Protein AF-A0A3D4BFG1-F1 (afdb_monomer_lite)

Sequence (316 aa):
MSSFLPILYKVYDLVYDSVYGFDQNFYYIAKHLNISNQKIMSKPNYSIPKIYTGGIDISIWKQLSVDEQSKALKKEWYIYYSFRCPQSGLLKRVTPIKGYANSYKSMKERMQYLNTLRDSLELLLKNGANPFENNDFSYLDDYFNETTKPKTSNSEVKVADEVKPIEEKKKAVVDKQKIDSIKNSFENVLNIKKNQMNLTSYKNYKLRIMRFMNYLPDASLPIDSIVKKDVINFLNEILETTSPRSRNNYRTDLNSFFNELENNEYIENNFIAKINVLKSNPERNKTFSDKIQKEIYEYLGEEDKMLLLFIQFISY

Radius of gyration: 26.24 Å; chains: 1; bounding box: 81×53×67 Å

Foldseek 3Di:
DAPVPVVLVLLLVVLVVCVVVPDPVVCVCVVPLPPPPPDPDDDQQKDQKDKDQQPDDPVCLVVDDPVVNVNSLVGAIFIWMWGQDPVPRDTDIDDTHRDCLSVDRDPVSSCVSRVSSSVSVVVCSVSPDDRVDRDDPVVSVVVVVVVPDDPDDDDDDDDDDDDDDDDDDDDDDDDDDPQDFQVRLLVVLLVVVPVVDDPVVSVVLNVLSVVLCVQDPDRRHGNQPDDPVSLVVVLVVQCVVDHLVRSLVSLVSVQVSVVSCCVVPSYVDRPSVVPDRDDDDDDDDDDDDPVNVVVVLVVCVPVPVPVNVVCVVVVD

pLDDT: mean 76.16, std 22.59, range [24.27, 98.44]

Secondary structure (DSSP, 8-state):
--THHHHHHHHHHHHHHHTTSTTTHHHHHHHHS---S--S-S--SBPPPEEEETTS-GGGGGGS-HHHHHHHHHS-EEEE-EEE-TTT-SEEEPPPB-TTGGG--SHHHHHHHHHHHHHHHHHHHHTT--TTS----GGGHHHHHHTT-----------------------PPP------BHHHHHHHHHHHHHTTS-HHHHHHHHHHHHHHHHHSS-TTSBGGG--HHHHHHHHHHHHHHS-HHHHHHHHHHHHHHHHHHHHTTSSS--GGGGSPPPP-PPPPPPPPPHHHHHHHHHHHHHH-HHHHHHHHHH--

Structure (mmCIF, N/CA/C/O backbone):
data_AF-A0A3D4BFG1-F1
#
_entry.id   AF-A0A3D4BFG1-F1
#
loop_
_atom_site.group_PDB
_atom_site.id
_atom_site.type_symbol
_atom_site.label_atom_id
_atom_site.label_alt_id
_atom_site.label_comp_id
_atom_site.label_asym_id
_atom_site.label_entity_id
_atom_site.label_seq_id
_atom_site.pdbx_PDB_ins_code
_atom_site.Cartn_x
_atom_site.Cartn_y
_atom_site.Cartn_z
_atom_site.occupancy
_atom_site.B_iso_or_equiv
_atom_site.auth_seq_id
_atom_site.auth_comp_id
_atom_site.auth_asym_id
_atom_site.auth_atom_id
_atom_site.pdbx_PDB_model_num
ATOM 1 N N . MET A 1 1 ? 20.584 -8.200 32.740 1.00 34.91 1 MET A N 1
ATOM 2 C CA . MET A 1 1 ? 20.544 -7.517 31.427 1.00 34.91 1 MET A CA 1
ATOM 3 C C . MET A 1 1 ? 19.512 -8.243 30.587 1.00 34.91 1 MET A C 1
ATOM 5 O O . MET A 1 1 ? 19.565 -9.460 30.538 1.00 34.91 1 MET A O 1
ATOM 9 N N . SER A 1 2 ? 18.512 -7.523 30.079 1.00 45.00 2 SER A N 1
ATOM 10 C CA . SER A 1 2 ? 17.263 -8.094 29.559 1.00 45.00 2 SER A CA 1
ATOM 11 C C . SER A 1 2 ? 17.507 -9.103 28.425 1.00 45.00 2 SER A C 1
ATOM 13 O O . SER A 1 2 ? 18.083 -8.746 27.396 1.00 45.00 2 SER A O 1
ATOM 15 N N . SER A 1 3 ? 17.034 -10.342 28.606 1.00 50.47 3 SER A N 1
ATOM 16 C CA . SER A 1 3 ? 17.007 -11.435 27.611 1.00 50.47 3 SER A CA 1
ATOM 17 C C . SER A 1 3 ? 16.236 -11.087 26.331 1.00 50.47 3 SER A C 1
ATOM 19 O O . SER A 1 3 ? 16.259 -11.826 25.353 1.00 50.47 3 SER A O 1
ATOM 21 N N . PHE A 1 4 ? 15.579 -9.932 26.318 1.00 46.91 4 PHE A N 1
ATOM 22 C CA . PHE A 1 4 ? 14.737 -9.443 25.244 1.00 46.91 4 PHE A CA 1
ATOM 23 C C . PHE A 1 4 ? 15.510 -9.101 23.968 1.00 46.91 4 PHE A C 1
ATOM 25 O O . PHE A 1 4 ? 15.017 -9.333 22.870 1.00 46.91 4 PHE A O 1
ATOM 32 N N . LEU A 1 5 ? 16.726 -8.559 24.088 1.00 52.69 5 LEU A N 1
ATOM 33 C CA . LEU A 1 5 ? 17.470 -8.079 22.921 1.00 52.69 5 LEU A CA 1
ATOM 34 C C . LEU A 1 5 ? 17.998 -9.229 22.035 1.00 52.69 5 LEU A C 1
ATOM 36 O O . LEU A 1 5 ? 17.748 -9.181 20.833 1.00 52.69 5 LEU A O 1
ATOM 40 N N . PRO A 1 6 ? 18.636 -10.289 22.577 1.00 62.72 6 PRO A N 1
ATOM 41 C CA . PRO A 1 6 ? 19.014 -11.469 21.788 1.00 62.72 6 PRO A CA 1
ATOM 42 C C . PRO A 1 6 ? 17.830 -12.147 21.087 1.00 62.72 6 PRO A C 1
ATOM 44 O O . PRO A 1 6 ? 17.971 -12.670 19.987 1.00 62.72 6 PRO A O 1
ATOM 47 N N . ILE A 1 7 ? 16.648 -12.114 21.700 1.00 60.88 7 ILE A N 1
ATOM 48 C CA . ILE A 1 7 ? 15.464 -12.806 21.184 1.00 60.88 7 ILE A CA 1
ATOM 49 C C . ILE A 1 7 ? 14.730 -11.965 20.141 1.00 60.88 7 ILE A C 1
ATOM 51 O O . ILE A 1 7 ? 14.246 -12.487 19.141 1.00 60.88 7 ILE A O 1
ATOM 55 N N . LEU A 1 8 ? 14.745 -10.645 20.306 1.00 50.09 8 LEU A N 1
ATOM 56 C CA . LEU A 1 8 ? 14.337 -9.718 19.261 1.00 50.09 8 LEU A CA 1
ATOM 57 C C . LEU A 1 8 ? 15.182 -9.898 17.987 1.00 50.09 8 LEU A C 1
ATOM 59 O O . LEU A 1 8 ? 14.629 -9.829 16.894 1.00 50.09 8 LEU A O 1
ATOM 63 N N . TYR A 1 9 ? 16.486 -10.170 18.121 1.00 57.97 9 TYR A N 1
ATOM 64 C CA . TYR A 1 9 ? 17.345 -10.512 16.981 1.00 57.97 9 TYR A CA 1
ATOM 65 C C . TYR A 1 9 ? 16.987 -11.859 16.355 1.00 57.97 9 TYR A C 1
ATOM 67 O O . TYR A 1 9 ? 16.867 -11.937 15.140 1.00 57.97 9 TYR A O 1
ATOM 75 N N . LYS A 1 10 ? 16.698 -12.879 17.170 1.00 60.31 10 LYS A N 1
ATOM 76 C CA . LYS A 1 10 ? 16.181 -14.160 16.674 1.00 60.31 10 LYS A CA 1
ATOM 77 C C . LYS A 1 10 ? 14.901 -13.975 15.842 1.00 60.31 10 LYS A C 1
ATOM 79 O O . LYS A 1 10 ? 14.847 -14.415 14.703 1.00 60.31 10 LYS A O 1
ATOM 84 N N . VAL A 1 11 ? 13.882 -13.277 16.356 1.00 53.03 11 VAL A N 1
ATOM 85 C CA . VAL A 1 11 ? 12.638 -13.015 15.597 1.00 53.03 11 VAL A CA 1
ATOM 86 C C . VAL A 1 11 ? 12.902 -12.187 14.343 1.00 53.03 11 VAL A C 1
ATOM 88 O O . VAL A 1 11 ? 12.298 -12.452 13.306 1.00 53.03 11 VAL A O 1
ATOM 91 N N . TYR A 1 12 ? 13.806 -11.209 14.428 1.00 55.66 12 TYR A N 1
ATOM 92 C CA . TYR A 1 12 ? 14.251 -10.447 13.266 1.00 55.66 12 TYR A CA 1
ATOM 93 C C . TYR A 1 12 ? 14.793 -11.378 12.178 1.00 55.66 12 TYR A C 1
ATOM 95 O O . TYR A 1 12 ? 14.379 -11.215 11.036 1.00 55.66 12 TYR A O 1
ATOM 103 N N . ASP A 1 13 ? 15.621 -12.369 12.518 1.00 55.00 13 ASP A N 1
ATOM 104 C CA . ASP A 1 13 ? 16.156 -13.337 11.553 1.00 55.00 13 ASP A CA 1
ATOM 105 C C . ASP A 1 13 ? 15.032 -14.191 10.939 1.00 55.00 13 ASP A C 1
ATOM 107 O O . ASP A 1 13 ? 14.992 -14.357 9.725 1.00 55.00 13 ASP A O 1
ATOM 111 N N . LEU A 1 14 ? 14.028 -14.612 11.723 1.00 53.78 14 LEU A N 1
ATOM 112 C CA . LEU A 1 14 ? 12.872 -15.365 11.196 1.00 53.78 14 LEU A CA 1
ATOM 113 C C . LEU A 1 14 ? 12.043 -14.550 10.201 1.00 53.78 14 LEU A C 1
ATOM 115 O O . LEU A 1 14 ? 11.621 -15.047 9.154 1.00 53.78 14 LEU A O 1
ATOM 119 N N . VAL A 1 15 ? 11.795 -13.284 10.538 1.00 45.06 15 VAL A N 1
ATOM 120 C CA . VAL A 1 15 ? 11.060 -12.350 9.684 1.00 45.06 15 VAL A CA 1
ATOM 121 C C . VAL A 1 15 ? 11.896 -12.006 8.453 1.00 45.06 15 VAL A C 1
ATOM 123 O O . VAL A 1 15 ? 11.348 -11.986 7.354 1.00 45.06 15 VAL A O 1
ATOM 126 N N . TYR A 1 16 ? 13.201 -11.787 8.608 1.00 40.84 16 TYR A N 1
ATOM 127 C CA . TYR A 1 16 ? 14.136 -11.476 7.530 1.00 40.84 16 TYR A CA 1
ATOM 128 C C . TYR A 1 16 ? 14.275 -12.642 6.541 1.00 40.84 16 TYR A C 1
ATOM 130 O O . TYR A 1 16 ? 14.149 -12.424 5.335 1.00 40.84 16 TYR A O 1
ATOM 138 N N . ASP A 1 17 ? 14.399 -13.876 7.027 1.00 42.44 17 ASP A N 1
ATOM 139 C CA . ASP A 1 17 ? 14.455 -15.085 6.197 1.00 42.44 17 ASP A CA 1
ATOM 140 C C . ASP A 1 17 ? 13.107 -15.368 5.511 1.00 42.44 17 ASP A C 1
ATOM 142 O O . ASP A 1 17 ? 13.065 -15.795 4.354 1.00 42.44 17 ASP A O 1
ATOM 146 N N . SER A 1 18 ? 11.980 -15.020 6.147 1.00 43.56 18 SER A N 1
ATOM 147 C CA . SER A 1 18 ? 10.651 -15.106 5.518 1.00 43.56 18 SER A CA 1
ATOM 148 C C . SER A 1 18 ? 10.460 -14.140 4.337 1.00 43.56 18 SER A C 1
ATOM 150 O O . SER A 1 18 ? 9.617 -14.392 3.472 1.00 43.56 18 SER A O 1
ATOM 152 N N . VAL A 1 19 ? 11.266 -13.069 4.232 1.00 40.38 19 VAL A N 1
ATOM 153 C CA . VAL A 1 19 ? 11.266 -12.162 3.065 1.00 40.38 19 VAL A CA 1
ATOM 154 C C . VAL A 1 19 ? 11.742 -12.881 1.790 1.00 40.38 19 VAL A C 1
ATOM 156 O O . VAL A 1 19 ? 11.398 -12.429 0.696 1.00 40.38 19 VAL A O 1
ATOM 159 N N . TYR A 1 20 ? 12.429 -14.027 1.914 1.00 41.62 20 TYR A N 1
ATOM 160 C CA . TYR A 1 20 ? 12.957 -14.823 0.798 1.00 41.62 20 TYR A CA 1
ATOM 161 C C . TYR A 1 20 ? 12.259 -16.190 0.569 1.00 41.62 20 TYR A C 1
ATOM 163 O O . TYR A 1 20 ? 12.686 -16.932 -0.312 1.00 41.62 20 TYR A O 1
ATOM 171 N N . GLY A 1 21 ? 11.159 -16.527 1.268 1.00 40.34 21 GLY A N 1
ATOM 172 C CA . GLY A 1 21 ? 10.493 -17.847 1.148 1.00 40.34 21 GLY A CA 1
ATOM 173 C C . GLY A 1 21 ? 9.017 -17.888 1.585 1.00 40.34 21 GLY A C 1
ATOM 174 O O . GLY A 1 21 ? 8.639 -18.652 2.466 1.00 40.34 21 GLY A O 1
ATOM 175 N N . PHE A 1 22 ? 8.182 -17.035 0.987 1.00 39.31 22 PHE A N 1
ATOM 176 C CA . PHE A 1 22 ? 6.977 -16.463 1.612 1.00 39.31 22 PHE A CA 1
ATOM 177 C C . PHE A 1 22 ? 5.760 -17.388 1.866 1.00 39.31 22 PHE A C 1
ATOM 179 O O . PHE A 1 22 ? 4.924 -17.027 2.693 1.00 39.31 22 PHE A O 1
ATOM 186 N N . ASP A 1 23 ? 5.632 -18.569 1.248 1.00 36.53 23 ASP A N 1
ATOM 187 C CA . ASP A 1 23 ? 4.339 -19.288 1.280 1.00 36.53 23 ASP A CA 1
ATOM 188 C C . ASP A 1 23 ? 4.250 -20.466 2.270 1.00 36.53 23 ASP A C 1
ATOM 190 O O . ASP A 1 23 ? 3.154 -20.785 2.730 1.00 36.53 23 ASP A O 1
ATOM 194 N N . GLN A 1 24 ? 5.362 -21.087 2.684 1.00 38.72 24 GLN A N 1
ATOM 195 C CA . GLN A 1 24 ? 5.294 -22.241 3.603 1.00 38.72 24 GLN A CA 1
ATOM 196 C C . GLN A 1 24 ? 5.295 -21.853 5.092 1.00 38.72 24 GLN A C 1
ATOM 198 O O . GLN A 1 24 ? 4.684 -22.542 5.911 1.00 38.72 24 GLN A O 1
ATOM 203 N N . ASN A 1 25 ? 5.865 -20.699 5.448 1.00 41.94 25 ASN A N 1
ATOM 204 C CA . ASN A 1 25 ? 6.028 -20.310 6.854 1.00 41.94 25 ASN A CA 1
ATOM 205 C C . ASN A 1 25 ? 4.771 -19.671 7.471 1.00 41.94 25 ASN A C 1
ATOM 207 O O . ASN A 1 25 ? 4.574 -19.750 8.681 1.00 41.94 25 ASN A O 1
ATOM 211 N N . PHE A 1 26 ? 3.867 -19.093 6.671 1.00 39.31 26 PHE A N 1
ATOM 212 C CA . PHE A 1 26 ? 2.640 -18.471 7.194 1.00 39.31 26 PHE A CA 1
ATOM 213 C C . PHE A 1 26 ? 1.620 -19.497 7.709 1.00 39.31 26 PHE A C 1
ATOM 215 O O . PHE A 1 26 ? 0.960 -19.255 8.720 1.00 39.31 26 PHE A O 1
ATOM 222 N N . TYR A 1 27 ? 1.514 -20.653 7.045 1.00 39.50 27 TYR A N 1
ATOM 223 C CA . TYR A 1 27 ? 0.656 -21.751 7.497 1.00 39.50 27 TYR A CA 1
ATOM 224 C C . TYR A 1 27 ? 1.189 -22.374 8.796 1.00 39.50 27 TYR A C 1
ATOM 226 O O . TYR A 1 27 ? 0.407 -22.685 9.690 1.00 39.50 27 TYR A O 1
ATOM 234 N N . TYR A 1 28 ? 2.514 -22.471 8.939 1.00 42.84 28 TYR A N 1
ATOM 235 C CA . TYR A 1 28 ? 3.176 -22.943 10.158 1.00 42.84 28 TYR A CA 1
ATOM 236 C C . TYR A 1 28 ? 2.923 -22.008 11.354 1.00 42.84 28 TYR A C 1
ATOM 238 O O . TYR A 1 28 ? 2.451 -22.447 12.404 1.00 42.84 28 TYR A O 1
ATOM 246 N N . ILE A 1 29 ? 3.114 -20.698 11.153 1.00 42.69 29 ILE A N 1
ATOM 247 C CA . ILE A 1 29 ? 2.846 -19.652 12.153 1.00 42.69 29 ILE A CA 1
ATOM 248 C C . ILE A 1 29 ? 1.367 -19.665 12.577 1.00 42.69 29 ILE A C 1
ATOM 250 O O . ILE A 1 29 ? 1.059 -19.657 13.764 1.00 42.69 29 ILE A O 1
ATOM 254 N N . ALA A 1 30 ? 0.430 -19.742 11.631 1.00 42.38 30 ALA A N 1
ATOM 255 C CA . ALA A 1 30 ? -1.001 -19.743 11.945 1.00 42.38 30 ALA A CA 1
ATOM 256 C C . ALA A 1 30 ? -1.480 -21.028 12.650 1.00 42.38 30 ALA A C 1
ATOM 258 O O . ALA A 1 30 ? -2.387 -20.966 13.478 1.00 42.38 30 ALA A O 1
ATOM 259 N N . LYS A 1 31 ? -0.885 -22.185 12.332 1.00 42.12 31 LYS A N 1
ATOM 260 C CA . LYS A 1 31 ? -1.298 -23.495 12.860 1.00 42.12 31 LYS A CA 1
ATOM 261 C C . LYS A 1 31 ? -0.769 -23.777 14.270 1.00 42.12 31 LYS A C 1
ATOM 263 O O . LYS A 1 31 ? -1.436 -24.483 15.020 1.00 42.12 31 LYS A O 1
ATOM 268 N N . HIS A 1 32 ? 0.390 -23.226 14.635 1.00 46.75 32 HIS A N 1
ATOM 269 C CA . HIS A 1 32 ? 1.067 -23.542 15.901 1.00 46.75 32 HIS A CA 1
ATOM 270 C C . HIS A 1 32 ? 1.060 -22.409 16.939 1.00 46.75 32 HIS A C 1
ATOM 272 O O . HIS A 1 32 ? 1.318 -22.674 18.109 1.00 46.75 32 HIS A O 1
ATOM 278 N N . LEU A 1 33 ? 0.674 -21.177 16.576 1.00 47.97 33 LEU A N 1
ATOM 279 C CA . LEU A 1 33 ? 0.579 -20.052 17.524 1.00 47.97 33 LEU A CA 1
ATOM 280 C C . LEU A 1 33 ? -0.623 -20.094 18.477 1.00 47.97 33 LEU A C 1
ATOM 282 O O . LEU A 1 33 ? -0.814 -19.140 19.226 1.00 47.97 33 LEU A O 1
ATOM 286 N N . ASN A 1 34 ? -1.424 -21.166 18.444 1.00 41.59 34 ASN A N 1
ATOM 287 C CA . ASN A 1 34 ? -2.516 -21.456 19.376 1.00 41.59 34 ASN A CA 1
ATOM 288 C C . ASN A 1 34 ? -3.228 -20.181 19.861 1.00 41.59 34 ASN A C 1
ATOM 290 O O . ASN A 1 34 ? -3.264 -19.894 21.059 1.00 41.59 34 ASN A O 1
ATOM 294 N N . ILE A 1 35 ? -3.714 -19.376 18.901 1.00 41.69 35 ILE A N 1
ATOM 295 C CA . ILE A 1 35 ? -4.409 -18.113 19.162 1.00 41.69 35 ILE A CA 1
ATOM 296 C C . ILE A 1 35 ? -5.689 -18.482 19.903 1.00 41.69 35 ILE A C 1
ATOM 298 O O . ILE A 1 35 ? -6.740 -18.725 19.311 1.00 41.69 35 ILE A O 1
ATOM 302 N N . SER A 1 36 ? -5.580 -18.602 21.222 1.00 36.28 36 SER A N 1
ATOM 303 C CA . SER A 1 36 ? -6.732 -18.766 22.078 1.00 36.28 36 SER A CA 1
ATOM 304 C C . SER A 1 36 ? -7.567 -17.507 21.895 1.00 36.28 36 SER A C 1
ATOM 306 O O . SER A 1 36 ? -7.050 -16.389 21.935 1.00 36.28 36 SER A O 1
ATOM 308 N N . ASN A 1 37 ? -8.866 -17.688 21.684 1.00 35.31 37 ASN A N 1
ATOM 309 C CA . ASN A 1 37 ? -9.863 -16.624 21.577 1.00 35.31 37 ASN A CA 1
ATOM 310 C C . ASN A 1 37 ? -10.032 -15.817 22.887 1.00 35.31 37 ASN A C 1
ATOM 312 O O . ASN A 1 37 ? -11.116 -15.316 23.178 1.00 35.31 37 ASN A O 1
ATOM 316 N N . GLN A 1 38 ? -8.997 -15.691 23.719 1.00 35.44 38 GLN A N 1
ATOM 317 C CA . GLN A 1 38 ? -9.059 -14.979 24.982 1.00 35.44 38 GLN A CA 1
ATOM 318 C C . GLN A 1 38 ? -8.441 -13.584 24.862 1.00 35.44 38 GLN A C 1
ATOM 320 O O . GLN A 1 38 ? -7.237 -13.404 24.714 1.00 35.44 38 GLN A O 1
ATOM 325 N N . LYS A 1 39 ? -9.333 -12.599 25.051 1.00 35.62 39 LYS A N 1
ATOM 326 C CA . LYS A 1 39 ? -9.086 -11.182 25.373 1.00 35.62 39 LYS A CA 1
ATOM 327 C C . LYS A 1 39 ? -8.832 -10.224 24.197 1.00 35.62 39 LYS A C 1
ATOM 329 O O . LYS A 1 39 ? -7.848 -9.498 24.146 1.00 35.62 39 LYS A O 1
ATOM 334 N N . ILE A 1 40 ? -9.831 -10.109 23.320 1.00 33.38 40 ILE A N 1
ATOM 335 C CA . ILE A 1 40 ? -9.896 -9.077 22.264 1.00 33.38 40 ILE A CA 1
ATOM 336 C C . ILE A 1 40 ? -10.306 -7.680 22.808 1.00 33.38 40 ILE A C 1
ATOM 338 O O . ILE A 1 40 ? -10.148 -6.682 22.114 1.00 33.38 40 ILE A O 1
ATOM 342 N N . MET A 1 41 ? -10.749 -7.541 24.070 1.00 34.69 41 MET A N 1
ATOM 343 C CA . MET A 1 41 ? -11.232 -6.256 24.620 1.00 34.69 41 MET A CA 1
ATOM 344 C C . MET A 1 41 ? -10.444 -5.725 25.827 1.00 34.69 41 MET A C 1
ATOM 346 O O . MET A 1 41 ? -10.983 -5.532 26.916 1.00 34.69 41 MET A O 1
ATOM 350 N N . SER A 1 42 ? -9.165 -5.417 25.645 1.00 48.47 42 SER A N 1
ATOM 351 C CA . SER A 1 42 ? -8.456 -4.530 26.575 1.00 48.47 42 SER A CA 1
ATOM 352 C C . SER A 1 42 ? -7.513 -3.615 25.810 1.00 48.47 42 SER A C 1
ATOM 354 O O . SER A 1 42 ? -6.839 -4.074 24.889 1.00 48.47 42 SER A O 1
ATOM 356 N N . LYS A 1 43 ? -7.457 -2.324 26.184 1.00 56.22 43 LYS A N 1
ATOM 357 C CA . LYS A 1 43 ? -6.472 -1.379 25.631 1.00 56.22 43 LYS A CA 1
ATOM 358 C C . LYS A 1 43 ? -5.087 -2.037 25.708 1.00 56.22 43 LYS A C 1
ATOM 360 O O . LYS A 1 43 ? -4.732 -2.485 26.801 1.00 56.22 43 LYS A O 1
ATOM 365 N N . PRO A 1 44 ? -4.319 -2.100 24.604 1.00 68.12 44 PRO A N 1
ATOM 366 C CA . PRO A 1 44 ? -3.034 -2.781 24.603 1.00 68.12 44 PRO A CA 1
ATOM 367 C C . PRO A 1 44 ? -2.138 -2.209 25.701 1.00 68.12 44 PRO A C 1
ATOM 369 O O . PRO A 1 44 ? -2.148 -1.006 25.987 1.00 68.12 44 PRO A O 1
ATOM 372 N N . ASN A 1 45 ? -1.346 -3.079 26.323 1.00 83.50 45 ASN A N 1
ATOM 373 C CA . ASN A 1 45 ? -0.404 -2.684 27.369 1.00 83.50 45 ASN A CA 1
ATOM 374 C C . ASN A 1 45 ? 0.783 -1.891 26.822 1.00 83.50 45 ASN A C 1
ATOM 376 O O . ASN A 1 45 ? 1.679 -1.545 27.575 1.00 83.50 45 ASN A O 1
ATOM 380 N N . TYR A 1 46 ? 0.803 -1.568 25.533 1.00 86.94 46 TYR A N 1
ATOM 381 C CA . TYR A 1 46 ? 1.886 -0.844 24.901 1.00 86.94 46 TYR A CA 1
ATOM 382 C C . TYR A 1 46 ? 1.368 0.134 23.849 1.00 86.94 46 TYR A C 1
ATOM 384 O O . TYR A 1 46 ? 0.300 -0.043 23.264 1.00 86.94 46 TYR A O 1
ATOM 392 N N . SER A 1 47 ? 2.145 1.183 23.593 1.00 89.44 47 SER A N 1
ATOM 393 C CA . SER A 1 47 ? 1.966 2.019 22.408 1.00 89.44 47 SER A CA 1
ATOM 394 C C . SER A 1 47 ? 2.606 1.341 21.203 1.00 89.44 47 SER A C 1
ATOM 396 O O . SER A 1 47 ? 3.708 0.811 21.341 1.00 89.44 47 SER A O 1
ATOM 398 N N . ILE A 1 48 ? 2.006 1.465 20.020 1.00 86.50 48 ILE A N 1
ATOM 399 C CA . ILE A 1 48 ? 2.605 0.992 18.763 1.00 86.50 48 ILE A CA 1
ATOM 400 C C . ILE A 1 48 ? 4.052 1.514 18.650 1.00 86.50 48 ILE A C 1
ATOM 402 O O . ILE A 1 48 ? 4.248 2.731 18.774 1.00 86.50 48 ILE A O 1
ATOM 406 N N . PRO A 1 49 ? 5.057 0.636 18.459 1.00 90.25 49 PRO A N 1
ATOM 407 C CA . PRO A 1 49 ? 6.440 1.061 18.321 1.00 90.25 49 PRO A CA 1
ATOM 408 C C . PRO A 1 49 ? 6.649 2.004 17.138 1.00 90.25 49 PRO A C 1
ATOM 410 O O . PRO A 1 49 ? 6.130 1.794 16.045 1.00 90.25 49 PRO A O 1
ATOM 413 N N . LYS A 1 50 ? 7.426 3.064 17.357 1.00 93.81 50 LYS A N 1
ATOM 414 C CA . LYS A 1 50 ? 7.723 4.097 16.356 1.00 93.81 50 LYS A CA 1
ATOM 415 C C . LYS A 1 50 ? 9.224 4.254 16.193 1.00 93.81 50 LYS A C 1
ATOM 417 O O . LYS A 1 50 ? 9.987 3.949 17.105 1.00 93.81 50 LYS A O 1
ATOM 422 N N . ILE A 1 51 ? 9.639 4.751 15.036 1.00 93.75 51 ILE A N 1
ATOM 423 C CA . ILE A 1 51 ? 11.046 4.972 14.711 1.00 93.75 51 ILE A CA 1
ATOM 424 C C . ILE A 1 51 ? 11.355 6.457 14.881 1.00 93.75 51 ILE A C 1
ATOM 426 O O . ILE A 1 51 ? 10.640 7.309 14.359 1.00 93.75 51 ILE A O 1
ATOM 430 N N . TYR A 1 52 ? 12.420 6.762 15.615 1.00 95.75 52 TYR A N 1
ATOM 431 C CA . TYR A 1 52 ? 13.016 8.089 15.673 1.00 95.75 52 TYR A CA 1
ATOM 4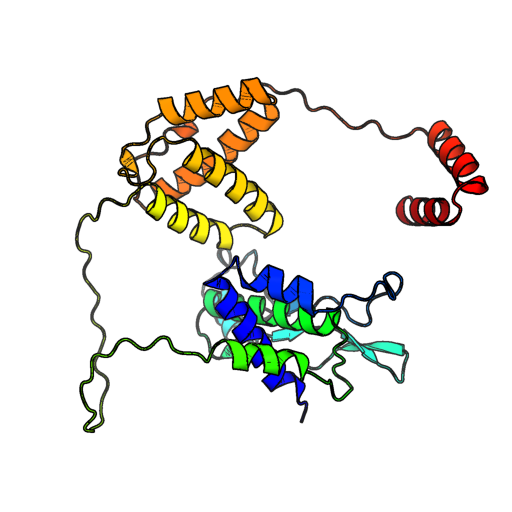32 C C . TYR A 1 52 ? 14.167 8.177 14.670 1.00 95.75 52 TYR A C 1
ATOM 434 O O . TYR A 1 52 ? 15.092 7.365 14.704 1.00 95.75 52 TYR A O 1
ATOM 442 N N . THR A 1 53 ? 14.113 9.183 13.802 1.00 94.38 53 THR A N 1
ATOM 443 C CA . THR A 1 53 ? 14.992 9.365 12.637 1.00 94.38 53 THR A CA 1
ATOM 444 C C . THR A 1 53 ? 15.899 10.585 12.798 1.00 94.38 53 THR A C 1
ATOM 446 O O . THR A 1 53 ? 16.008 11.418 11.907 1.00 94.38 53 THR A O 1
ATOM 449 N N . GLY A 1 54 ? 16.515 10.771 13.970 1.00 89.81 54 GLY A N 1
ATOM 450 C CA . GLY A 1 54 ? 17.408 11.916 14.198 1.00 89.81 54 GLY A CA 1
ATOM 451 C C . GLY A 1 54 ? 16.697 13.282 14.238 1.00 89.81 54 GLY A C 1
ATOM 452 O O . GLY A 1 54 ? 17.331 14.321 14.050 1.00 89.81 54 GLY A O 1
ATOM 453 N N . GLY A 1 55 ? 15.391 13.308 14.509 1.00 89.19 55 GLY A N 1
ATOM 454 C CA . GLY A 1 55 ? 14.619 14.546 14.681 1.00 89.19 55 GLY A CA 1
ATOM 455 C C . GLY A 1 55 ? 14.168 15.207 13.379 1.00 89.19 55 GLY A C 1
ATOM 456 O O . GLY A 1 55 ? 13.833 16.386 13.392 1.00 89.19 55 GLY A O 1
ATOM 457 N N . ILE A 1 56 ? 14.163 14.462 12.276 1.00 88.88 56 ILE A N 1
ATOM 458 C CA . ILE A 1 56 ? 13.570 14.878 11.002 1.00 88.88 56 ILE A CA 1
ATOM 459 C C . ILE A 1 56 ? 12.386 13.973 10.654 1.00 88.88 56 ILE A C 1
ATOM 461 O O . ILE A 1 56 ? 12.366 12.804 11.044 1.00 88.88 56 ILE A O 1
ATOM 465 N N . ASP A 1 57 ? 11.429 14.480 9.883 1.00 87.38 57 ASP A N 1
ATOM 466 C CA . ASP A 1 57 ? 10.448 13.616 9.230 1.00 87.38 57 ASP A CA 1
ATOM 467 C C . ASP A 1 57 ? 11.103 12.929 8.021 1.00 87.38 57 ASP A C 1
ATOM 469 O O . ASP A 1 57 ? 11.678 13.570 7.142 1.00 87.38 57 ASP A O 1
ATOM 473 N N . ILE A 1 58 ? 11.035 11.600 7.987 1.00 87.12 58 ILE A N 1
ATOM 474 C CA . ILE A 1 58 ? 11.622 10.795 6.917 1.00 87.12 58 ILE A CA 1
ATOM 475 C C . ILE A 1 58 ? 10.917 11.014 5.571 1.00 87.12 58 ILE A C 1
ATOM 477 O O . ILE A 1 58 ? 11.533 10.812 4.523 1.00 87.12 58 ILE A O 1
ATOM 481 N N . SER A 1 59 ? 9.651 11.452 5.581 1.00 82.75 59 SER A N 1
ATOM 482 C CA . SER A 1 59 ? 8.856 11.682 4.368 1.00 82.75 59 SER A CA 1
ATOM 483 C C . SER A 1 59 ? 9.434 12.799 3.487 1.00 82.75 59 SER A C 1
ATOM 485 O O . SER A 1 59 ? 9.385 12.714 2.259 1.00 82.75 59 SER A O 1
ATOM 487 N N . ILE A 1 60 ? 10.069 13.796 4.112 1.00 88.81 60 ILE A N 1
ATOM 488 C CA . ILE A 1 60 ? 10.680 14.950 3.444 1.00 88.81 60 ILE A CA 1
ATOM 489 C C . ILE A 1 60 ? 12.177 14.763 3.174 1.00 88.81 60 ILE A C 1
ATOM 491 O O . ILE A 1 60 ? 12.823 15.696 2.714 1.00 88.81 60 ILE A O 1
ATOM 495 N N . TRP A 1 61 ? 12.754 13.574 3.407 1.00 86.69 61 TRP A N 1
ATOM 496 C CA . TRP A 1 61 ? 14.206 13.340 3.297 1.00 86.69 61 TRP A CA 1
ATOM 497 C C . TRP A 1 61 ? 14.816 13.855 1.985 1.00 86.69 61 TRP A C 1
ATOM 499 O O . TRP A 1 61 ? 15.881 14.461 1.992 1.00 86.69 61 TRP A O 1
ATOM 509 N N . LYS A 1 62 ? 14.126 13.643 0.854 1.00 88.00 62 LYS A N 1
ATOM 510 C CA . LYS A 1 62 ? 14.584 14.077 -0.480 1.00 88.00 62 LYS A CA 1
ATOM 511 C C . LYS A 1 62 ? 14.544 15.597 -0.689 1.00 88.00 62 LYS A C 1
ATOM 513 O O . LYS A 1 62 ? 15.164 16.080 -1.626 1.00 88.00 62 LYS A O 1
ATOM 518 N N . GLN A 1 63 ? 13.795 16.318 0.141 1.00 90.88 63 GLN A N 1
ATOM 519 C CA . GLN A 1 63 ? 13.663 17.777 0.108 1.00 90.88 63 GLN A CA 1
ATOM 520 C C . GLN A 1 63 ? 14.692 18.462 1.023 1.00 90.88 63 GLN A C 1
ATOM 522 O O . GLN A 1 63 ? 14.906 19.663 0.897 1.00 90.88 63 GLN A O 1
ATOM 527 N N . LEU A 1 64 ? 15.331 17.710 1.929 1.00 89.00 64 LEU A N 1
ATOM 528 C CA . LEU A 1 64 ? 16.364 18.216 2.830 1.00 89.00 64 LEU A CA 1
ATOM 529 C C . LEU A 1 64 ? 17.682 18.447 2.092 1.00 89.00 64 LEU A C 1
ATOM 531 O O . LEU A 1 64 ? 18.087 17.643 1.244 1.00 89.00 64 LEU A O 1
ATOM 535 N N . SER A 1 65 ? 18.404 19.486 2.501 1.00 94.38 65 SER A N 1
ATOM 536 C CA . SER A 1 65 ? 19.782 19.715 2.067 1.00 94.38 65 SER A CA 1
ATOM 537 C C . SER A 1 65 ? 20.714 18.576 2.509 1.00 94.38 65 SER A C 1
ATOM 539 O O . SER A 1 65 ? 20.456 17.861 3.483 1.00 94.38 65 SER A O 1
ATOM 541 N N . VAL A 1 66 ? 21.845 18.419 1.816 1.00 93.06 66 VAL A N 1
ATOM 542 C CA . VAL A 1 66 ? 22.869 17.412 2.158 1.00 93.06 66 VAL A CA 1
ATOM 543 C C . VAL A 1 66 ? 23.372 17.594 3.597 1.00 93.06 66 VAL A C 1
ATOM 545 O O . VAL A 1 66 ? 23.583 16.613 4.315 1.00 93.06 66 VAL A O 1
ATOM 548 N N . ASP A 1 67 ? 23.485 18.840 4.056 1.00 94.25 67 ASP A N 1
ATOM 549 C CA . ASP A 1 67 ? 23.901 19.165 5.420 1.00 94.25 67 ASP A CA 1
ATOM 550 C C . ASP A 1 67 ? 22.868 18.736 6.465 1.00 94.25 67 ASP A C 1
ATOM 552 O O . ASP A 1 67 ? 23.235 18.196 7.512 1.00 94.25 67 ASP A O 1
ATOM 556 N N . GLU A 1 68 ? 21.576 18.934 6.199 1.00 92.94 68 GLU A N 1
ATOM 557 C CA . GLU A 1 68 ? 20.494 18.476 7.078 1.00 92.94 68 GLU A CA 1
ATOM 558 C C . GLU A 1 68 ? 20.424 16.950 7.142 1.00 92.94 68 GLU A C 1
ATOM 560 O O . GLU A 1 68 ? 20.325 16.385 8.236 1.00 92.94 68 GLU A O 1
ATOM 565 N N . GLN A 1 69 ? 20.566 16.275 5.998 1.00 92.12 69 GLN A N 1
ATOM 566 C CA . GLN A 1 69 ? 20.648 14.814 5.932 1.00 92.12 69 GLN A CA 1
ATOM 567 C C . GLN A 1 69 ? 21.847 14.291 6.740 1.00 92.12 69 GLN A C 1
ATOM 569 O O . GLN A 1 69 ? 21.708 13.376 7.555 1.00 92.12 69 GLN A O 1
ATOM 574 N N . SER A 1 70 ? 23.019 14.913 6.586 1.00 93.00 70 SER A N 1
ATOM 575 C CA . SER A 1 70 ? 24.233 14.566 7.336 1.00 93.00 70 SER A CA 1
ATOM 576 C C . SER A 1 70 ? 24.067 14.798 8.843 1.00 93.00 70 SER A C 1
ATOM 578 O O . SER A 1 70 ? 24.413 13.933 9.653 1.00 93.00 70 SER A O 1
ATOM 580 N N . LYS A 1 71 ? 23.461 15.924 9.249 1.00 94.94 71 LYS A N 1
ATOM 581 C CA . LYS A 1 71 ? 23.124 16.207 10.657 1.00 94.94 71 LYS A CA 1
ATOM 582 C C . LYS A 1 71 ? 22.164 15.163 11.233 1.00 94.94 71 LYS A C 1
ATOM 584 O O . LYS A 1 71 ? 22.352 14.742 12.376 1.00 94.94 71 LYS A O 1
ATOM 589 N N . ALA A 1 72 ? 21.172 14.715 10.464 1.00 92.88 72 ALA A N 1
ATOM 590 C CA . ALA A 1 72 ? 20.246 13.666 10.886 1.00 92.88 72 ALA A CA 1
ATOM 591 C C . ALA A 1 72 ? 20.938 12.299 11.047 1.00 92.88 72 ALA A C 1
ATOM 593 O O . ALA A 1 72 ? 20.653 11.590 12.013 1.00 92.88 72 ALA A O 1
ATOM 594 N N . LEU A 1 73 ? 21.875 11.936 10.162 1.00 93.62 73 LEU A N 1
ATOM 595 C CA . LEU A 1 73 ? 22.640 10.677 10.255 1.00 93.62 73 LEU A CA 1
ATOM 596 C C . LEU A 1 73 ? 23.645 10.656 11.412 1.00 93.62 73 LEU A C 1
ATOM 598 O O . LEU A 1 73 ? 23.951 9.583 11.935 1.00 93.62 73 LEU A O 1
ATOM 602 N N . LYS A 1 74 ? 24.148 11.820 11.834 1.00 94.75 74 LYS A N 1
ATOM 603 C CA . LYS A 1 74 ? 25.023 11.938 13.013 1.00 94.75 74 LYS A CA 1
ATOM 604 C C . LYS A 1 74 ? 24.278 11.729 14.333 1.00 94.75 74 LYS A C 1
ATOM 606 O O . LYS A 1 74 ? 24.897 11.357 15.324 1.00 94.75 74 LYS A O 1
ATOM 611 N N . LYS A 1 75 ? 22.966 11.977 14.361 1.00 95.19 75 LYS A N 1
ATOM 612 C CA . LYS A 1 75 ? 22.120 11.702 15.528 1.00 95.19 75 LYS A CA 1
ATOM 613 C C . LYS A 1 75 ? 21.784 10.217 15.616 1.00 95.19 75 LYS A C 1
ATOM 615 O O . LYS A 1 75 ? 21.855 9.486 14.631 1.00 95.19 75 LYS A O 1
ATOM 620 N N . GLU A 1 76 ? 21.372 9.791 16.805 1.00 93.62 76 GLU A N 1
ATOM 621 C CA . GLU A 1 76 ? 20.941 8.416 17.042 1.00 93.62 76 GLU A CA 1
ATOM 622 C C . GLU A 1 76 ? 19.563 8.141 16.440 1.00 93.62 76 GLU A C 1
ATOM 624 O O . GLU A 1 76 ? 18.643 8.955 16.542 1.00 93.62 76 GLU A O 1
ATOM 629 N N . TRP A 1 77 ? 19.430 6.965 15.838 1.00 96.56 77 TRP A N 1
ATOM 630 C CA . TRP A 1 77 ? 18.190 6.408 15.323 1.00 96.56 77 TRP A CA 1
ATOM 631 C C . TRP A 1 77 ? 17.827 5.197 16.170 1.00 96.56 77 TRP A C 1
ATOM 633 O O . TRP A 1 77 ? 18.694 4.391 16.524 1.00 96.56 77 TRP A O 1
ATOM 643 N N . TYR A 1 78 ? 16.558 5.094 16.543 1.00 93.12 78 TYR A N 1
ATOM 644 C CA . TYR A 1 78 ? 16.097 4.062 17.464 1.00 93.12 78 TYR A CA 1
ATOM 645 C C . TYR A 1 78 ? 14.593 3.851 17.369 1.00 93.12 78 TYR A C 1
ATOM 647 O O . TYR A 1 78 ? 13.840 4.739 16.968 1.00 93.12 78 TYR A O 1
ATOM 655 N N . ILE A 1 79 ? 14.149 2.680 17.805 1.00 93.19 79 ILE A N 1
ATOM 656 C CA . ILE A 1 79 ? 12.741 2.388 18.038 1.00 93.19 79 ILE A CA 1
ATOM 657 C C . ILE A 1 79 ? 12.373 2.824 19.446 1.00 93.19 79 ILE A C 1
ATOM 659 O O . ILE A 1 79 ? 13.142 2.673 20.398 1.00 93.19 79 ILE A O 1
ATOM 663 N N . TYR A 1 80 ? 11.168 3.350 19.583 1.00 93.75 80 TYR A N 1
ATOM 664 C CA . TYR A 1 80 ? 10.631 3.761 20.855 1.00 93.75 80 TYR A CA 1
ATOM 665 C C . TYR A 1 80 ? 9.168 3.383 21.011 1.00 93.75 80 TYR A C 1
ATOM 667 O O . TYR A 1 80 ? 8.388 3.397 20.059 1.00 93.75 80 TYR A O 1
ATOM 675 N N . TYR A 1 81 ? 8.787 3.105 22.250 1.00 93.62 81 TYR A N 1
ATOM 676 C CA . TYR A 1 81 ? 7.419 2.809 22.638 1.00 93.62 81 TYR A CA 1
ATOM 677 C C . TYR A 1 81 ? 7.268 2.994 24.150 1.00 93.62 81 TYR A C 1
ATOM 679 O O . TYR A 1 81 ? 8.252 3.134 24.882 1.00 93.62 81 TYR A O 1
ATOM 687 N N . SER A 1 82 ? 6.031 3.031 24.614 1.00 90.25 82 SER A N 1
ATOM 688 C CA . SER A 1 82 ? 5.687 2.986 26.027 1.00 90.25 82 SER A CA 1
ATOM 689 C C . SER A 1 82 ? 5.010 1.659 26.334 1.00 90.25 82 SER A C 1
ATOM 691 O O . SER A 1 82 ? 4.261 1.155 25.500 1.00 90.25 82 SER A O 1
ATOM 693 N N . PHE A 1 83 ? 5.242 1.127 27.528 1.00 89.31 83 PHE A N 1
ATOM 694 C CA . PHE A 1 83 ? 4.595 -0.080 28.036 1.00 89.31 83 PHE A CA 1
ATOM 695 C C . PHE A 1 83 ? 3.974 0.213 29.403 1.00 89.31 83 PHE A C 1
ATOM 697 O O . PHE A 1 83 ? 4.468 1.058 30.155 1.00 89.31 83 PHE A O 1
ATOM 704 N N . ARG A 1 84 ? 2.855 -0.434 29.713 1.00 83.56 84 ARG A N 1
ATOM 705 C CA . ARG A 1 84 ? 2.094 -0.242 30.940 1.00 83.56 84 ARG A CA 1
ATOM 706 C C . ARG A 1 84 ? 2.866 -0.895 32.070 1.00 83.56 84 ARG A C 1
ATOM 708 O O . ARG A 1 84 ? 3.008 -2.110 32.110 1.00 83.56 84 ARG A O 1
ATOM 715 N N . CYS A 1 85 ? 3.400 -0.069 32.957 1.00 81.75 85 CYS A N 1
ATOM 716 C CA . CYS A 1 85 ? 4.151 -0.534 34.109 1.00 81.75 85 CYS A CA 1
ATOM 717 C C . CYS A 1 85 ? 3.211 -1.343 35.023 1.00 81.75 85 CYS A C 1
ATOM 719 O O . CYS A 1 85 ? 2.190 -0.788 35.439 1.00 81.75 85 CYS A O 1
ATOM 721 N N . PRO A 1 86 ? 3.523 -2.615 35.344 1.00 75.50 86 PRO A N 1
ATOM 722 C CA . PRO A 1 86 ? 2.666 -3.445 36.194 1.00 75.50 86 PRO A CA 1
ATOM 723 C C . PRO A 1 86 ? 2.422 -2.840 37.582 1.00 75.50 86 PRO A C 1
ATOM 725 O O . PRO A 1 86 ? 1.346 -3.002 38.144 1.00 75.50 86 PRO A O 1
ATOM 728 N N . GLN A 1 87 ? 3.398 -2.096 38.113 1.00 78.19 87 GLN A N 1
ATOM 729 C CA . GLN A 1 87 ? 3.338 -1.507 39.450 1.00 78.19 87 GLN A CA 1
ATOM 730 C C . GLN A 1 87 ? 2.482 -0.234 39.510 1.00 78.19 87 GLN A C 1
ATOM 732 O O . GLN A 1 87 ? 1.772 -0.026 40.487 1.00 78.19 87 GLN A O 1
ATOM 737 N N . SER A 1 88 ? 2.552 0.636 38.494 1.00 82.25 88 SER A N 1
ATOM 738 C CA . SER A 1 88 ? 1.828 1.920 38.497 1.00 82.25 88 SER A CA 1
ATOM 739 C C . SER A 1 88 ? 0.563 1.924 37.643 1.00 82.25 88 SER A C 1
ATOM 741 O O . SER A 1 88 ? -0.222 2.866 37.713 1.00 82.25 88 SER A O 1
ATOM 743 N N . GLY A 1 89 ? 0.379 0.927 36.776 1.00 76.19 89 GLY A N 1
ATOM 744 C CA . GLY A 1 89 ? -0.725 0.869 35.821 1.00 76.19 89 GLY A CA 1
ATOM 745 C C . GLY A 1 89 ? -0.662 1.927 34.714 1.00 76.19 89 GLY A C 1
ATOM 746 O O . GLY A 1 89 ? -1.537 1.939 33.848 1.00 76.19 89 GLY A O 1
ATOM 747 N N . LEU A 1 90 ? 0.357 2.795 34.683 1.00 81.44 90 LEU A N 1
ATOM 748 C CA . LEU A 1 90 ? 0.520 3.863 33.691 1.00 81.44 90 LEU A CA 1
ATOM 749 C C . LEU A 1 90 ? 1.478 3.450 32.566 1.00 81.44 90 LEU A C 1
ATOM 751 O O . LEU A 1 90 ? 2.408 2.668 32.768 1.00 81.44 90 LEU A O 1
ATOM 755 N N . LEU A 1 91 ? 1.272 4.003 31.366 1.00 84.06 91 LEU A N 1
ATOM 756 C CA . LEU A 1 91 ? 2.212 3.838 30.255 1.00 84.06 91 LEU A CA 1
ATOM 757 C C . LEU A 1 91 ? 3.510 4.585 30.569 1.00 84.06 91 LEU A C 1
ATOM 759 O O . LEU A 1 91 ? 3.526 5.812 30.651 1.00 84.06 91 LEU A O 1
ATOM 763 N N . LYS A 1 92 ? 4.609 3.845 30.686 1.00 88.62 92 LYS A N 1
ATOM 764 C CA . LYS A 1 92 ? 5.950 4.391 30.878 1.00 88.62 92 LYS A CA 1
ATOM 765 C C . LYS A 1 92 ? 6.779 4.171 29.622 1.00 88.62 92 LYS A C 1
ATOM 767 O O . LYS A 1 92 ? 6.734 3.102 29.016 1.00 88.62 92 LYS A O 1
ATOM 772 N N . ARG A 1 93 ? 7.545 5.191 29.234 1.00 90.06 93 ARG A N 1
ATOM 773 C CA . ARG A 1 93 ? 8.505 5.107 28.132 1.00 90.06 93 ARG A CA 1
ATOM 774 C C . ARG A 1 93 ? 9.529 4.009 28.427 1.00 90.06 93 ARG A C 1
ATOM 776 O O . ARG A 1 93 ? 10.199 4.067 29.457 1.00 90.06 93 ARG A O 1
ATOM 783 N N . VAL A 1 94 ? 9.636 3.030 27.533 1.00 90.00 94 VAL A N 1
ATOM 784 C CA . VAL A 1 94 ? 10.655 1.975 27.615 1.00 90.00 94 VAL A CA 1
ATOM 785 C C . VAL A 1 94 ? 11.964 2.506 27.033 1.00 90.00 94 VAL A C 1
ATOM 787 O O . VAL A 1 94 ? 11.951 3.397 26.176 1.00 90.00 94 VAL A O 1
ATOM 790 N N . THR A 1 95 ? 13.094 1.980 27.510 1.00 87.75 95 THR A N 1
ATOM 791 C CA . THR A 1 95 ? 14.422 2.314 26.987 1.00 87.75 95 THR A CA 1
ATOM 792 C C . THR A 1 95 ? 14.448 2.156 25.463 1.00 87.75 95 THR A C 1
ATOM 794 O O . THR A 1 95 ? 14.074 1.093 24.962 1.00 87.75 95 THR A O 1
ATOM 797 N N . PRO A 1 96 ? 14.869 3.190 24.714 1.00 90.00 96 PRO A N 1
ATOM 798 C CA . PRO A 1 96 ? 14.911 3.122 23.263 1.00 90.00 96 PRO A CA 1
ATOM 799 C C . PRO A 1 96 ? 15.796 1.990 22.741 1.00 90.00 96 PRO A C 1
ATOM 801 O O . PRO A 1 96 ? 16.906 1.773 23.229 1.00 90.00 96 PRO A O 1
ATOM 804 N N . ILE A 1 97 ? 15.321 1.303 21.704 1.00 89.38 97 ILE A N 1
ATOM 805 C CA . ILE A 1 97 ? 16.015 0.169 21.095 1.00 89.38 97 ILE A CA 1
ATOM 806 C C . ILE A 1 97 ? 16.756 0.677 19.861 1.00 89.38 97 ILE A C 1
ATOM 808 O O . ILE A 1 97 ? 16.154 0.957 18.826 1.00 89.38 97 ILE A O 1
ATOM 812 N N . LYS A 1 98 ? 18.075 0.830 19.991 1.00 85.56 98 LYS A N 1
ATOM 813 C CA . LYS A 1 98 ? 18.958 1.309 18.913 1.00 85.56 98 LYS A CA 1
ATOM 814 C C . LYS A 1 98 ? 19.308 0.201 17.918 1.00 85.56 98 LYS A C 1
ATOM 816 O O . LYS A 1 98 ? 19.382 0.449 16.717 1.00 85.56 98 LYS A O 1
ATOM 821 N N . GLY A 1 99 ? 19.530 -1.012 18.427 1.00 84.50 99 GLY A N 1
ATOM 822 C CA . GLY A 1 99 ? 20.056 -2.125 17.643 1.00 84.50 99 GLY A CA 1
ATOM 823 C C . GLY A 1 99 ? 21.354 -1.766 16.900 1.00 84.50 99 GLY A C 1
ATOM 824 O O . GLY A 1 99 ? 22.129 -0.930 17.366 1.00 84.50 99 GLY A O 1
ATOM 825 N N . TYR A 1 100 ? 21.541 -2.335 15.710 1.00 82.50 100 TYR A N 1
ATOM 826 C CA . TYR A 1 100 ? 22.611 -2.003 14.758 1.00 82.50 100 TYR A CA 1
ATOM 827 C C . TYR A 1 100 ? 22.249 -0.851 13.812 1.00 82.50 100 TYR A C 1
ATOM 829 O O . TYR A 1 100 ? 22.964 -0.579 12.853 1.00 82.50 100 TYR A O 1
ATOM 837 N N . ALA A 1 101 ? 21.156 -0.125 14.060 1.00 83.00 101 ALA A N 1
ATOM 838 C CA . ALA A 1 101 ? 20.714 0.918 13.141 1.00 83.00 101 ALA A CA 1
ATOM 839 C C . ALA A 1 101 ? 21.811 1.963 12.902 1.00 83.00 101 ALA A C 1
ATOM 841 O O . ALA A 1 101 ? 22.082 2.351 11.774 1.00 83.00 101 ALA A O 1
ATOM 842 N N . ASN A 1 102 ? 22.499 2.383 13.962 1.00 91.31 102 ASN A N 1
ATOM 843 C CA . ASN A 1 102 ? 23.479 3.464 13.879 1.00 91.31 102 ASN A CA 1
ATOM 844 C C . ASN A 1 102 ? 24.833 3.042 13.282 1.00 91.31 102 ASN A C 1
ATOM 846 O O . ASN A 1 102 ? 25.624 3.924 12.956 1.00 91.31 102 ASN A O 1
ATOM 850 N N . SER A 1 103 ? 25.097 1.741 13.086 1.00 88.38 103 SER A N 1
ATOM 851 C CA . SER A 1 103 ? 26.296 1.287 12.362 1.00 88.38 103 SER A CA 1
ATOM 852 C C . SER A 1 103 ? 26.155 1.396 10.843 1.00 88.38 103 SER A C 1
ATOM 854 O O . SER A 1 103 ? 27.164 1.467 10.144 1.00 88.38 103 SER A O 1
ATOM 856 N N . TYR A 1 104 ? 24.927 1.453 10.317 1.00 85.81 104 TYR A N 1
ATOM 857 C CA . TYR A 1 104 ? 24.703 1.697 8.894 1.00 85.81 104 TYR A CA 1
ATOM 858 C C . TYR A 1 104 ? 24.934 3.169 8.540 1.00 85.81 104 TYR A C 1
ATOM 860 O O . TYR A 1 104 ? 24.608 4.081 9.313 1.00 85.81 104 TYR A O 1
ATOM 868 N N . LYS A 1 105 ? 25.495 3.404 7.350 1.00 88.19 105 LYS A N 1
ATOM 869 C CA . LYS A 1 105 ? 25.909 4.743 6.902 1.00 88.19 105 LYS A CA 1
ATOM 870 C C . LYS A 1 105 ? 24.800 5.473 6.159 1.00 88.19 105 LYS A C 1
ATOM 872 O O . LYS A 1 105 ? 24.713 6.694 6.258 1.00 88.19 105 LYS A O 1
ATOM 877 N N . SER A 1 106 ? 23.959 4.747 5.424 1.00 87.56 106 SER A N 1
ATOM 878 C CA . SER A 1 106 ? 22.895 5.354 4.628 1.00 87.56 106 SER A CA 1
ATOM 879 C C . SER A 1 106 ? 21.558 5.350 5.364 1.00 87.56 106 SER A C 1
ATOM 881 O O . SER A 1 106 ? 21.217 4.406 6.075 1.00 87.56 106 SER A O 1
ATOM 883 N N . MET A 1 107 ? 20.747 6.384 5.132 1.00 90.12 107 MET A N 1
ATOM 884 C CA . MET A 1 107 ? 19.374 6.435 5.642 1.00 90.12 107 MET A CA 1
ATOM 885 C C . MET A 1 107 ? 18.562 5.198 5.235 1.00 90.12 107 MET A C 1
ATOM 887 O O . MET A 1 107 ? 17.832 4.651 6.059 1.00 90.12 107 MET A O 1
ATOM 891 N N . LYS A 1 108 ? 18.713 4.740 3.983 1.00 86.06 108 LYS A N 1
ATOM 892 C CA . LYS A 1 108 ? 17.970 3.598 3.436 1.00 86.06 108 LYS A CA 1
ATOM 893 C C . LYS A 1 108 ? 18.233 2.325 4.239 1.00 86.06 108 LYS A C 1
ATOM 895 O O . LYS A 1 108 ? 17.280 1.670 4.651 1.00 86.06 108 LYS A O 1
ATOM 900 N N . GLU A 1 109 ? 19.501 2.013 4.503 1.00 82.44 109 GLU A N 1
ATOM 901 C CA . GLU A 1 109 ? 19.896 0.851 5.311 1.00 82.44 109 GLU A CA 1
ATOM 902 C C . GLU A 1 109 ? 19.383 0.972 6.750 1.00 82.44 109 GLU A C 1
ATOM 904 O O . GLU A 1 109 ? 18.800 0.022 7.274 1.00 82.44 109 GLU A O 1
ATOM 909 N N . ARG A 1 110 ? 19.513 2.160 7.366 1.00 90.25 110 ARG A N 1
ATOM 910 C CA . ARG A 1 110 ? 18.980 2.412 8.716 1.00 90.25 110 ARG A CA 1
ATOM 911 C C . ARG A 1 110 ? 17.480 2.156 8.785 1.00 90.25 110 ARG A C 1
ATOM 913 O O . ARG A 1 110 ? 17.022 1.473 9.696 1.00 90.25 110 ARG A O 1
ATOM 920 N N . MET A 1 111 ? 16.718 2.687 7.827 1.00 89.81 111 MET A N 1
ATOM 921 C CA . MET A 1 111 ? 15.267 2.511 7.778 1.00 89.81 111 MET A CA 1
ATOM 922 C C . MET A 1 111 ? 14.863 1.071 7.499 1.00 89.81 111 MET A C 1
ATOM 924 O O . MET A 1 111 ? 13.917 0.593 8.118 1.00 89.81 111 MET A O 1
ATOM 928 N N . GLN A 1 112 ? 15.554 0.373 6.598 1.00 79.19 112 GLN A N 1
ATOM 929 C CA . GLN A 1 112 ? 15.278 -1.035 6.320 1.00 79.19 112 GLN A CA 1
ATOM 930 C C . GLN A 1 112 ? 15.449 -1.876 7.590 1.00 79.19 112 GLN A C 1
ATOM 932 O O . GLN A 1 112 ? 14.521 -2.580 7.983 1.00 79.19 112 GLN A O 1
ATOM 937 N N . TYR A 1 113 ? 16.581 -1.719 8.278 1.00 80.94 113 TYR A N 1
ATOM 938 C CA . TYR A 1 113 ? 16.855 -2.400 9.540 1.00 80.94 113 TYR A CA 1
ATOM 939 C C . TYR A 1 113 ? 15.823 -2.053 10.631 1.00 80.94 113 TYR A C 1
ATOM 941 O O . TYR A 1 113 ? 15.240 -2.943 11.253 1.00 80.94 113 TYR A O 1
ATOM 949 N N . LEU A 1 114 ? 15.544 -0.760 10.840 1.00 83.56 114 LEU A N 1
ATOM 950 C CA . LEU A 1 114 ? 14.624 -0.297 11.885 1.00 83.56 114 LEU A CA 1
ATOM 951 C C . LEU A 1 114 ? 13.167 -0.684 11.621 1.00 83.56 114 LEU A C 1
ATOM 953 O O . LEU A 1 114 ? 12.442 -0.928 12.580 1.00 83.56 114 LEU A O 1
ATOM 957 N N . ASN A 1 115 ? 12.723 -0.748 10.363 1.00 84.06 115 ASN A N 1
ATOM 958 C CA . ASN A 1 115 ? 11.373 -1.208 10.033 1.00 84.06 115 ASN A CA 1
ATOM 959 C C . ASN A 1 115 ? 11.196 -2.687 10.390 1.00 84.06 115 ASN A C 1
ATOM 961 O O . ASN A 1 115 ? 10.262 -3.016 11.115 1.00 84.06 115 ASN A O 1
ATOM 965 N N . THR A 1 116 ? 12.119 -3.555 9.969 1.00 74.50 116 THR A N 1
ATOM 966 C CA . THR A 1 116 ? 12.061 -4.987 10.306 1.00 74.50 116 THR A CA 1
ATOM 967 C C . THR A 1 116 ? 12.126 -5.206 11.816 1.00 74.50 116 THR A C 1
ATOM 969 O O . THR A 1 116 ? 11.347 -5.979 12.375 1.00 74.50 116 THR A O 1
ATOM 972 N N . LEU A 1 117 ? 13.013 -4.480 12.505 1.00 76.44 117 LEU A N 1
ATOM 973 C CA . LEU A 1 117 ? 13.148 -4.561 13.958 1.00 76.44 117 LEU A CA 1
ATOM 974 C C . LEU A 1 117 ? 11.896 -4.041 14.691 1.00 76.44 117 LEU A C 1
ATOM 976 O O . LEU A 1 117 ? 11.491 -4.621 15.698 1.00 76.44 117 LEU A O 1
ATOM 980 N N . ARG A 1 118 ? 11.252 -2.980 14.181 1.00 89.00 118 ARG A N 1
ATOM 981 C CA . ARG A 1 118 ? 9.985 -2.442 14.709 1.00 89.00 118 ARG A CA 1
ATOM 982 C C . ARG A 1 118 ? 8.863 -3.463 14.574 1.00 89.00 118 ARG A C 1
ATOM 984 O O . ARG A 1 118 ? 8.136 -3.673 15.540 1.00 89.00 118 ARG A O 1
ATOM 991 N N . ASP A 1 119 ? 8.731 -4.080 13.406 1.00 77.75 119 ASP A N 1
ATOM 992 C CA . ASP A 1 119 ? 7.649 -5.026 13.123 1.00 77.75 119 ASP A CA 1
ATOM 993 C C . ASP A 1 119 ? 7.817 -6.311 13.948 1.00 77.75 119 ASP A C 1
ATOM 995 O O . ASP A 1 119 ? 6.851 -6.813 14.523 1.00 77.75 119 ASP A O 1
ATOM 999 N N . SER A 1 120 ? 9.060 -6.776 14.105 1.00 76.00 120 SER A N 1
ATOM 1000 C CA . SER A 1 120 ? 9.411 -7.902 14.984 1.00 76.00 120 SER A CA 1
ATOM 1001 C C . SER A 1 120 ? 9.083 -7.597 16.447 1.00 76.00 120 SER A C 1
ATOM 1003 O O . SER A 1 120 ? 8.473 -8.410 17.140 1.00 76.00 120 SER A O 1
ATOM 1005 N N . LEU A 1 121 ? 9.426 -6.393 16.915 1.00 83.69 121 LEU A N 1
ATOM 1006 C CA . LEU A 1 121 ? 9.083 -5.936 18.259 1.00 83.69 121 LEU A CA 1
ATOM 1007 C C . LEU A 1 121 ? 7.567 -5.873 18.465 1.00 83.69 121 LEU A C 1
ATOM 1009 O O . LEU A 1 121 ? 7.069 -6.318 19.495 1.00 83.69 121 LEU A O 1
ATOM 1013 N N . GLU A 1 122 ? 6.826 -5.324 17.505 1.00 85.00 122 GLU A N 1
ATOM 1014 C CA . GLU A 1 122 ? 5.368 -5.260 17.588 1.00 85.00 122 GLU A CA 1
ATOM 1015 C C . GLU A 1 122 ? 4.752 -6.661 17.647 1.00 85.00 122 GLU A C 1
ATOM 1017 O O . GLU A 1 122 ? 3.829 -6.881 18.431 1.00 85.00 122 GLU A O 1
ATOM 1022 N N . LEU A 1 123 ? 5.278 -7.613 16.873 1.00 78.69 123 LEU A N 1
ATOM 1023 C CA . LEU A 1 123 ? 4.844 -9.005 16.917 1.00 78.69 123 LEU A CA 1
ATOM 1024 C C . LEU A 1 123 ? 5.077 -9.623 18.300 1.00 78.69 123 LEU A C 1
ATOM 1026 O O . LEU A 1 123 ? 4.160 -10.230 18.848 1.00 78.69 123 LEU A O 1
ATOM 1030 N N . LEU A 1 124 ? 6.257 -9.432 18.895 1.00 78.00 124 LEU A N 1
ATOM 1031 C CA . LEU A 1 124 ? 6.539 -9.911 20.251 1.00 78.00 124 LEU A CA 1
ATOM 1032 C C . LEU A 1 124 ? 5.556 -9.325 21.273 1.00 78.00 124 LEU A C 1
ATOM 1034 O O . LEU A 1 124 ? 4.970 -10.060 22.064 1.00 78.00 124 LEU A O 1
ATOM 1038 N N . LEU A 1 125 ? 5.318 -8.012 21.218 1.00 82.31 125 LEU A N 1
ATOM 1039 C CA . LEU A 1 125 ? 4.392 -7.328 22.125 1.00 82.31 125 LEU A CA 1
ATOM 1040 C C . LEU A 1 125 ? 2.937 -7.803 21.946 1.00 82.31 125 LEU A C 1
ATOM 1042 O O . LEU A 1 125 ? 2.222 -7.958 22.936 1.00 82.31 125 LEU A O 1
ATOM 1046 N N . LYS A 1 126 ? 2.497 -8.077 20.707 1.00 82.19 126 LYS A N 1
ATOM 1047 C CA . LYS A 1 126 ? 1.170 -8.664 20.421 1.00 82.19 126 LYS A CA 1
ATOM 1048 C C . LYS A 1 126 ? 1.007 -10.053 21.029 1.00 82.19 126 LYS A C 1
ATOM 1050 O O . LYS A 1 126 ? -0.084 -10.384 21.475 1.00 82.19 126 LYS A O 1
ATOM 1055 N N . ASN A 1 127 ? 2.088 -10.827 21.071 1.00 71.25 127 ASN A N 1
ATOM 1056 C CA . ASN A 1 127 ? 2.114 -12.172 21.644 1.00 71.25 127 ASN A CA 1
ATOM 1057 C C . ASN A 1 127 ? 2.412 -12.177 23.154 1.00 71.25 127 ASN A C 1
ATOM 1059 O O . ASN A 1 127 ? 2.776 -13.204 23.712 1.00 71.25 127 ASN A O 1
ATOM 1063 N N . GLY A 1 128 ? 2.240 -11.035 23.828 1.00 79.00 128 GLY A N 1
ATOM 1064 C CA . GLY A 1 128 ? 2.303 -10.954 25.286 1.00 79.00 128 GLY A CA 1
ATOM 1065 C C . GLY A 1 128 ? 3.681 -10.641 25.860 1.00 79.00 128 GLY A C 1
ATOM 1066 O O . GLY A 1 128 ? 3.817 -10.633 27.081 1.00 79.00 128 GLY A O 1
ATOM 1067 N N . ALA A 1 129 ? 4.683 -10.330 25.030 1.00 81.12 129 ALA A N 1
ATOM 1068 C CA . ALA A 1 129 ? 5.999 -9.982 25.546 1.00 81.12 129 ALA A CA 1
ATOM 1069 C C . ALA A 1 129 ? 5.960 -8.694 26.397 1.00 81.12 129 ALA A C 1
ATOM 1071 O O . ALA A 1 129 ? 5.393 -7.672 25.997 1.00 81.12 129 ALA A O 1
ATOM 1072 N N . ASN A 1 130 ? 6.599 -8.734 27.564 1.00 83.81 130 ASN A N 1
ATOM 1073 C CA . ASN A 1 130 ? 6.642 -7.673 28.561 1.00 83.81 130 ASN A CA 1
ATOM 1074 C C . ASN A 1 130 ? 8.095 -7.227 28.824 1.00 83.81 130 ASN A C 1
ATOM 1076 O O . ASN A 1 130 ? 8.910 -8.022 29.292 1.00 83.81 130 ASN A O 1
ATOM 1080 N N . PRO A 1 131 ? 8.456 -5.953 28.584 1.00 85.12 131 PRO A N 1
ATOM 1081 C CA . PRO A 1 131 ? 9.824 -5.467 28.775 1.00 85.12 131 PRO A CA 1
ATOM 1082 C C . PRO A 1 131 ? 10.268 -5.373 30.244 1.00 85.12 131 PRO A C 1
ATOM 1084 O O . PRO A 1 131 ? 11.450 -5.133 30.496 1.00 85.12 131 PRO A O 1
ATOM 1087 N N . PHE A 1 132 ? 9.349 -5.517 31.204 1.00 80.25 132 PHE A N 1
ATOM 1088 C CA . PHE A 1 132 ? 9.633 -5.460 32.642 1.00 80.25 132 PHE A CA 1
ATOM 1089 C C . PHE A 1 132 ? 9.783 -6.840 33.294 1.00 80.25 132 PHE A C 1
ATOM 1091 O O . PHE A 1 132 ? 10.053 -6.912 34.491 1.00 80.25 132 PHE A O 1
ATOM 1098 N N . GLU A 1 133 ? 9.624 -7.919 32.528 1.00 81.25 133 GLU A N 1
ATOM 1099 C CA . GLU A 1 133 ? 9.622 -9.295 33.025 1.00 81.25 133 GLU A CA 1
ATOM 1100 C C . GLU A 1 133 ? 10.556 -10.188 32.198 1.00 81.25 133 GLU A C 1
ATOM 1102 O O . GLU A 1 133 ? 11.012 -9.830 31.106 1.00 81.25 133 GLU A O 1
ATOM 1107 N N . ASN A 1 134 ? 10.854 -11.370 32.738 1.00 76.06 134 ASN A N 1
ATOM 1108 C CA . ASN A 1 134 ? 11.509 -12.424 31.977 1.00 76.06 134 ASN A CA 1
ATOM 1109 C C . ASN A 1 134 ? 10.455 -13.111 31.115 1.00 76.06 134 ASN A C 1
ATOM 1111 O O . ASN A 1 134 ? 9.549 -13.760 31.623 1.00 76.06 134 ASN A O 1
ATOM 1115 N N . ASN A 1 135 ? 10.584 -12.935 29.809 1.00 75.75 135 ASN A N 1
ATOM 1116 C CA . ASN A 1 135 ? 9.688 -13.526 28.832 1.00 75.75 135 ASN A CA 1
ATOM 1117 C C . ASN A 1 135 ? 10.134 -14.952 28.519 1.00 75.75 135 ASN A C 1
ATOM 1119 O O . ASN A 1 135 ? 11.332 -15.191 28.341 1.00 75.75 135 ASN A O 1
ATOM 1123 N N . ASP A 1 136 ? 9.174 -15.865 28.412 1.00 74.88 136 ASP A N 1
ATOM 1124 C CA . ASP A 1 136 ? 9.401 -17.176 27.822 1.00 74.88 136 ASP A CA 1
ATOM 1125 C C . ASP A 1 136 ? 9.258 -17.069 26.303 1.00 74.88 136 ASP A C 1
ATOM 1127 O O . ASP A 1 136 ? 8.226 -16.645 25.786 1.00 74.88 136 ASP A O 1
ATOM 1131 N N . PHE A 1 137 ? 10.325 -17.425 25.599 1.00 72.75 137 PHE A N 1
ATOM 1132 C CA . PHE A 1 137 ? 10.384 -17.416 24.144 1.00 72.75 137 PHE A CA 1
ATOM 1133 C C . PHE A 1 137 ? 10.789 -18.777 23.573 1.00 72.75 137 PHE A C 1
ATOM 1135 O O . PHE A 1 137 ? 11.213 -18.856 22.421 1.00 72.75 137 PHE A O 1
ATOM 1142 N N . SER A 1 138 ? 10.671 -19.841 24.370 1.00 70.12 138 SER A N 1
ATOM 1143 C CA . SER A 1 138 ? 10.965 -21.224 23.968 1.00 70.12 138 SER A CA 1
ATOM 1144 C C . SER A 1 138 ? 10.237 -21.642 22.684 1.00 70.12 138 SER A C 1
ATOM 1146 O O . SER A 1 138 ? 10.798 -22.361 21.865 1.00 70.12 138 SER A O 1
ATOM 1148 N N . TYR A 1 139 ? 9.045 -21.088 22.434 1.00 63.59 139 TYR A N 1
ATOM 1149 C CA . TYR A 1 139 ? 8.278 -21.274 21.197 1.00 63.59 139 TYR A CA 1
ATOM 1150 C C . TYR A 1 139 ? 9.009 -20.829 19.914 1.00 63.59 139 TYR A C 1
ATOM 1152 O O . TYR A 1 139 ? 8.575 -21.158 18.811 1.00 63.59 139 TYR A O 1
ATOM 1160 N N . LEU A 1 140 ? 10.093 -20.054 20.026 1.00 62.84 140 LEU A N 1
ATOM 1161 C CA . LEU A 1 140 ? 10.940 -19.682 18.893 1.00 62.84 140 LEU A CA 1
ATOM 1162 C C . LEU A 1 140 ? 12.034 -20.717 18.609 1.00 62.84 140 LEU A C 1
ATOM 1164 O O . LEU A 1 140 ? 12.521 -20.760 17.484 1.00 62.84 140 LEU A O 1
ATOM 1168 N N . ASP A 1 141 ? 12.441 -21.528 19.589 1.00 67.94 141 ASP A N 1
ATOM 1169 C CA . ASP A 1 141 ? 13.563 -22.463 19.432 1.00 67.94 141 ASP A CA 1
ATOM 1170 C C . ASP A 1 141 ? 13.200 -23.650 18.519 1.00 67.94 141 ASP A C 1
ATOM 1172 O O . ASP A 1 141 ? 14.040 -24.095 17.735 1.00 67.94 141 ASP A O 1
ATOM 1176 N N . ASP A 1 142 ? 11.936 -24.087 18.511 1.00 57.22 142 ASP A N 1
ATOM 1177 C CA . ASP A 1 142 ? 11.435 -25.108 17.576 1.00 57.22 142 ASP A CA 1
ATOM 1178 C C . ASP A 1 142 ? 11.574 -24.663 16.107 1.00 57.22 142 ASP A C 1
ATOM 1180 O O . ASP A 1 142 ? 11.895 -25.466 15.232 1.00 57.22 142 ASP A O 1
ATOM 1184 N N . TYR A 1 143 ? 11.437 -23.360 15.836 1.00 50.09 143 TYR A N 1
ATOM 1185 C CA . TYR A 1 143 ? 11.572 -22.789 14.493 1.00 50.09 143 TYR A CA 1
ATOM 1186 C C . TYR A 1 143 ? 13.021 -22.832 13.975 1.00 50.09 143 TYR A C 1
ATOM 1188 O O . TYR A 1 143 ? 13.254 -23.110 12.799 1.00 50.09 143 TYR A O 1
ATOM 1196 N N . PHE A 1 144 ? 14.013 -22.571 14.833 1.00 49.19 144 PHE A N 1
ATOM 1197 C CA . PHE A 1 144 ? 15.429 -22.604 14.434 1.00 49.19 144 PHE A CA 1
ATOM 1198 C C . PHE A 1 144 ? 15.958 -24.024 14.224 1.00 49.19 144 PHE A C 1
ATOM 1200 O O . PHE A 1 144 ? 16.917 -24.221 13.481 1.00 49.19 144 PHE A O 1
ATOM 1207 N N . ASN A 1 145 ? 15.339 -25.017 14.861 1.00 50.91 145 ASN A N 1
ATOM 1208 C CA . ASN A 1 145 ? 15.763 -26.407 14.748 1.00 50.91 145 ASN A CA 1
ATOM 1209 C C . ASN A 1 145 ? 15.218 -27.084 13.476 1.00 50.91 145 ASN A C 1
ATOM 1211 O O . ASN A 1 145 ? 15.900 -27.937 12.905 1.00 50.91 145 ASN A O 1
ATOM 1215 N N . GLU A 1 146 ? 14.051 -26.678 12.963 1.00 46.84 146 GLU A N 1
ATOM 1216 C CA . GLU A 1 146 ? 13.481 -27.241 11.726 1.00 46.84 146 GLU A CA 1
ATOM 1217 C C . GLU A 1 146 ? 14.232 -26.831 10.443 1.00 46.84 146 GLU A C 1
ATOM 1219 O O . GLU A 1 146 ? 14.266 -27.600 9.478 1.00 46.84 146 GLU A O 1
ATOM 1224 N N . THR A 1 147 ? 14.919 -25.683 10.427 1.00 38.88 147 THR A N 1
ATOM 1225 C CA . THR A 1 147 ? 15.697 -25.207 9.263 1.00 38.88 147 THR A CA 1
ATOM 1226 C C . THR A 1 147 ? 17.085 -25.853 9.128 1.00 38.88 147 THR A C 1
ATOM 1228 O O . THR A 1 147 ? 17.788 -25.599 8.150 1.00 38.88 147 THR A O 1
ATOM 1231 N N . THR A 1 148 ? 17.476 -26.751 10.045 1.00 35.53 148 THR A N 1
ATOM 1232 C CA . THR A 1 148 ? 18.805 -27.401 10.066 1.00 35.53 148 THR A CA 1
ATOM 1233 C C . THR A 1 148 ? 18.847 -28.842 9.533 1.00 35.53 148 THR A C 1
ATOM 1235 O O . THR A 1 148 ? 19.805 -29.564 9.804 1.00 35.53 148 THR A O 1
ATOM 1238 N N . LYS A 1 149 ? 17.880 -29.290 8.715 1.00 31.47 149 LYS A N 1
ATOM 1239 C CA . LYS A 1 149 ? 18.035 -30.535 7.925 1.00 31.47 149 LYS A CA 1
ATOM 1240 C C . LYS A 1 149 ? 18.587 -30.239 6.519 1.00 31.47 149 LYS A C 1
ATOM 1242 O O . LYS A 1 149 ? 17.802 -29.953 5.614 1.00 31.47 149 LYS A O 1
ATOM 1247 N N . PRO A 1 150 ? 19.910 -30.337 6.288 1.00 31.97 150 PRO A N 1
ATOM 1248 C CA . PRO A 1 150 ? 20.481 -30.216 4.953 1.00 31.97 150 PRO A CA 1
ATOM 1249 C C . PRO A 1 150 ? 20.108 -31.431 4.090 1.00 31.97 150 PRO A C 1
ATOM 1251 O O . PRO A 1 150 ? 20.352 -32.579 4.463 1.00 31.97 150 PRO A O 1
ATOM 1254 N N . LYS A 1 151 ? 19.563 -31.181 2.892 1.00 31.34 151 LYS A N 1
ATOM 1255 C CA . LYS A 1 151 ? 19.684 -32.115 1.764 1.00 31.34 151 LYS A CA 1
ATOM 1256 C C . LYS A 1 151 ? 21.023 -31.852 1.090 1.00 31.34 151 LYS A C 1
ATOM 1258 O O . LYS A 1 151 ? 21.158 -30.964 0.256 1.00 31.34 151 LYS A O 1
ATOM 1263 N N . THR A 1 152 ? 22.006 -32.630 1.509 1.00 24.70 152 THR A N 1
ATOM 1264 C CA . THR A 1 152 ? 23.329 -32.732 0.909 1.00 24.70 152 THR A CA 1
ATOM 1265 C C . THR A 1 152 ? 23.228 -33.454 -0.437 1.00 24.70 152 THR A C 1
ATOM 1267 O O . THR A 1 152 ? 22.767 -34.592 -0.498 1.00 24.70 152 THR A O 1
ATOM 1270 N N . SER A 1 153 ? 23.717 -32.832 -1.508 1.00 26.95 153 SER A N 1
ATOM 1271 C CA . SER A 1 153 ? 24.369 -33.550 -2.605 1.00 26.95 153 SER A CA 1
ATOM 1272 C C . SER A 1 153 ? 25.746 -32.929 -2.791 1.00 26.95 153 SER A C 1
ATOM 1274 O O . SER A 1 153 ? 25.873 -31.740 -3.081 1.00 26.95 153 SER A O 1
ATOM 1276 N N . ASN A 1 154 ? 26.748 -33.756 -2.523 1.00 28.42 154 ASN A N 1
ATOM 1277 C CA . ASN A 1 154 ? 28.161 -33.441 -2.402 1.00 28.42 154 ASN A CA 1
ATOM 1278 C C . ASN A 1 154 ? 28.760 -32.785 -3.651 1.00 28.42 154 ASN A C 1
ATOM 1280 O O . ASN A 1 154 ? 28.548 -33.236 -4.774 1.00 28.42 154 ASN A O 1
ATOM 1284 N N . SER A 1 155 ? 29.653 -31.828 -3.424 1.00 29.17 155 SER A N 1
ATOM 1285 C CA . SER A 1 155 ? 30.942 -31.775 -4.115 1.00 29.17 155 SER A CA 1
ATOM 1286 C C . SER A 1 155 ? 31.960 -31.194 -3.141 1.00 29.17 155 SER A C 1
ATOM 1288 O O . SER A 1 155 ? 31.914 -30.023 -2.777 1.00 29.17 155 SER A O 1
ATOM 1290 N N . GLU A 1 156 ? 32.813 -32.083 -2.648 1.00 25.55 156 GLU A N 1
ATOM 1291 C CA . GLU A 1 156 ? 33.945 -31.810 -1.773 1.00 25.55 156 GLU A CA 1
ATOM 1292 C C . GLU A 1 156 ? 35.027 -31.048 -2.542 1.00 25.55 156 GLU A C 1
ATOM 1294 O O . GLU A 1 156 ? 35.459 -31.536 -3.581 1.00 25.55 156 GLU A O 1
ATOM 1299 N N . VAL A 1 157 ? 35.552 -29.948 -1.992 1.00 26.19 157 VAL A N 1
ATOM 1300 C CA . VAL A 1 157 ? 36.997 -29.661 -2.043 1.00 26.19 157 VAL A CA 1
ATOM 1301 C C . VAL A 1 157 ? 37.416 -28.996 -0.728 1.00 26.19 157 VAL A C 1
ATOM 1303 O O . VAL A 1 157 ? 36.717 -28.155 -0.169 1.00 26.19 157 VAL A O 1
ATOM 1306 N N . LYS A 1 158 ? 38.556 -29.471 -0.232 1.00 29.06 158 LYS A N 1
ATOM 1307 C CA . LYS A 1 158 ? 39.169 -29.296 1.084 1.00 29.06 158 LYS A CA 1
ATOM 1308 C C . LYS A 1 158 ? 39.714 -27.881 1.327 1.00 29.06 158 LYS A C 1
ATOM 1310 O O . LYS A 1 158 ? 40.177 -27.215 0.409 1.00 29.06 158 LYS A O 1
ATOM 1315 N N . VAL A 1 159 ? 39.705 -27.498 2.604 1.00 24.27 159 VAL A N 1
ATOM 1316 C CA . VAL A 1 159 ? 40.310 -26.292 3.191 1.00 24.27 159 VAL A CA 1
ATOM 1317 C C . VAL A 1 159 ? 41.823 -26.484 3.359 1.00 24.27 159 VAL A C 1
ATOM 1319 O O . VAL A 1 159 ? 42.249 -27.529 3.848 1.00 24.27 159 VAL A O 1
ATOM 1322 N N . ALA A 1 160 ? 42.609 -25.461 3.021 1.00 25.39 160 ALA A N 1
ATOM 1323 C CA . ALA A 1 160 ? 43.890 -25.162 3.662 1.00 25.39 160 ALA A CA 1
ATOM 1324 C C . ALA A 1 160 ? 44.097 -23.635 3.683 1.00 25.39 160 ALA A C 1
ATOM 1326 O O . ALA A 1 160 ? 43.779 -22.949 2.711 1.00 25.39 160 ALA A O 1
ATOM 1327 N N . ASP A 1 161 ? 44.549 -23.144 4.835 1.00 29.59 161 ASP A N 1
ATOM 1328 C CA . ASP A 1 161 ? 44.627 -21.749 5.279 1.00 29.59 161 ASP A CA 1
ATOM 1329 C C . ASP A 1 161 ? 45.626 -20.862 4.510 1.00 29.59 161 ASP A C 1
ATOM 1331 O O . ASP A 1 161 ? 46.674 -21.341 4.094 1.00 29.59 161 ASP A O 1
ATOM 1335 N N . GLU A 1 162 ? 45.335 -19.553 4.399 1.00 27.80 162 GLU A N 1
ATOM 1336 C CA . GLU A 1 162 ? 46.178 -18.445 4.911 1.00 27.80 162 GLU A CA 1
ATOM 1337 C C . GLU A 1 162 ? 45.583 -17.047 4.598 1.00 27.80 162 GLU A C 1
ATOM 1339 O O . GLU A 1 162 ? 44.802 -16.856 3.667 1.00 27.80 162 GLU A O 1
ATOM 1344 N N . VAL A 1 163 ? 45.900 -16.059 5.446 1.00 28.50 163 VAL A N 1
ATOM 1345 C CA . VAL A 1 163 ? 45.181 -14.780 5.626 1.00 28.50 163 VAL A CA 1
ATOM 1346 C C . VAL A 1 163 ? 45.942 -13.568 5.041 1.00 28.50 163 VAL A C 1
ATOM 1348 O O . VAL A 1 163 ? 47.142 -13.444 5.267 1.00 28.50 163 VAL A O 1
ATOM 1351 N N . LYS A 1 164 ? 45.165 -12.589 4.522 1.00 29.59 164 LYS A N 1
ATOM 1352 C CA . LYS A 1 164 ? 45.390 -11.116 4.340 1.00 29.59 164 LYS A CA 1
ATOM 1353 C C . LYS A 1 164 ? 45.878 -10.638 2.952 1.00 29.59 164 LYS A C 1
ATOM 1355 O O . LYS A 1 164 ? 46.612 -11.369 2.306 1.00 29.59 164 LYS A O 1
ATOM 1360 N N . PRO A 1 165 ? 45.654 -9.353 2.564 1.00 30.80 165 PRO A N 1
ATOM 1361 C CA . PRO A 1 165 ? 44.618 -8.371 2.937 1.00 30.80 165 PRO A CA 1
ATOM 1362 C C . PRO A 1 165 ? 43.922 -7.691 1.720 1.00 30.80 165 PRO A C 1
ATOM 1364 O O . PRO A 1 165 ? 44.250 -7.913 0.565 1.00 30.80 165 PRO A O 1
ATOM 1367 N N . ILE A 1 166 ? 42.937 -6.849 2.046 1.00 38.44 166 ILE A N 1
ATOM 1368 C CA . ILE A 1 166 ? 42.058 -6.010 1.209 1.00 38.44 166 ILE A CA 1
ATOM 1369 C C . ILE A 1 166 ? 42.773 -5.293 0.047 1.00 38.44 166 ILE A C 1
ATOM 1371 O O . ILE A 1 166 ? 43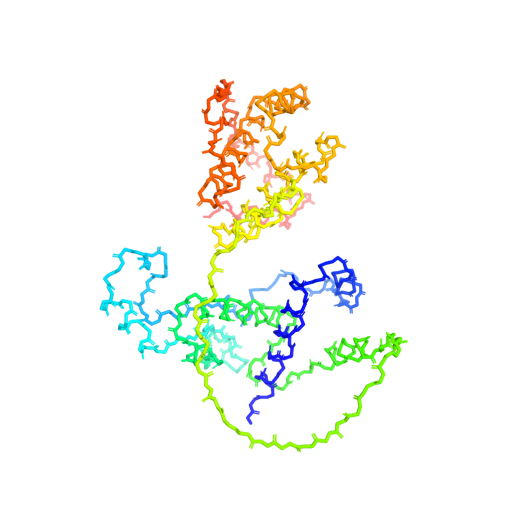.633 -4.453 0.289 1.00 38.44 166 ILE A O 1
ATOM 1375 N N . GLU A 1 167 ? 42.277 -5.505 -1.178 1.00 30.70 167 GLU A N 1
ATOM 1376 C CA . GLU A 1 167 ? 42.420 -4.575 -2.303 1.00 30.70 167 GLU A CA 1
ATOM 1377 C C . GLU A 1 167 ? 41.071 -4.315 -2.994 1.00 30.70 167 GLU A C 1
ATOM 1379 O O . GLU A 1 167 ? 40.110 -5.085 -2.929 1.00 30.70 167 GLU A O 1
ATOM 1384 N N . GLU A 1 168 ? 41.008 -3.131 -3.581 1.00 30.56 168 GLU A N 1
ATOM 1385 C CA . GLU A 1 168 ? 39.845 -2.339 -3.943 1.00 30.56 168 GLU A CA 1
ATOM 1386 C C . GLU A 1 168 ? 38.958 -2.995 -5.010 1.00 30.56 168 GLU A C 1
ATOM 1388 O O . GLU A 1 168 ? 39.403 -3.339 -6.108 1.00 30.56 168 GLU A O 1
ATOM 1393 N N . LYS A 1 169 ? 37.646 -3.078 -4.744 1.00 32.75 169 LYS A N 1
ATOM 1394 C CA . LYS A 1 169 ? 36.673 -3.391 -5.797 1.00 32.75 169 LYS A CA 1
ATOM 1395 C C . LYS A 1 169 ? 36.552 -2.207 -6.752 1.00 32.75 169 LYS A C 1
ATOM 1397 O O . LYS A 1 169 ? 35.773 -1.276 -6.541 1.00 32.75 169 LYS A O 1
ATOM 1402 N N . LYS A 1 170 ? 37.328 -2.299 -7.831 1.00 32.19 170 LYS A N 1
ATOM 1403 C CA . LYS A 1 170 ? 37.108 -1.604 -9.095 1.00 32.19 170 LYS A CA 1
ATOM 1404 C C . LYS A 1 170 ? 35.666 -1.809 -9.562 1.00 32.19 170 LYS A C 1
ATOM 1406 O O . LYS A 1 170 ? 35.092 -2.891 -9.450 1.00 32.19 170 LYS A O 1
ATOM 1411 N N . LYS A 1 171 ? 35.117 -0.716 -10.090 1.00 35.81 171 LYS A N 1
ATOM 1412 C CA . LYS A 1 171 ? 33.845 -0.602 -10.802 1.00 35.81 171 LYS A CA 1
ATOM 1413 C C . LYS A 1 171 ? 33.680 -1.767 -11.783 1.00 35.81 171 LYS A C 1
ATOM 1415 O O . LYS A 1 171 ? 34.497 -1.918 -12.688 1.00 35.81 171 LYS A O 1
ATOM 1420 N N . ALA A 1 172 ? 32.616 -2.549 -11.616 1.00 35.25 172 ALA A N 1
ATOM 1421 C CA . ALA A 1 172 ? 32.157 -3.446 -12.663 1.00 35.25 172 ALA A CA 1
ATOM 1422 C C . ALA A 1 172 ? 31.503 -2.598 -13.759 1.00 35.25 172 ALA A C 1
ATOM 1424 O O . ALA A 1 172 ? 30.571 -1.830 -13.514 1.00 35.25 172 ALA A O 1
ATOM 1425 N N . VAL A 1 173 ? 32.095 -2.707 -14.939 1.00 33.03 173 VAL A N 1
ATOM 1426 C CA . VAL A 1 173 ? 31.665 -2.136 -16.206 1.00 33.03 173 VAL A CA 1
ATOM 1427 C C . VAL A 1 173 ? 30.348 -2.787 -16.626 1.00 33.03 173 VAL A C 1
ATOM 1429 O O . VAL A 1 173 ? 30.153 -3.986 -16.457 1.00 33.03 173 VAL A O 1
ATOM 1432 N N . VAL A 1 174 ? 29.459 -1.943 -17.144 1.00 36.81 174 VAL A N 1
ATOM 1433 C CA . VAL A 1 174 ? 28.188 -2.277 -17.787 1.00 36.81 174 VAL A CA 1
ATOM 1434 C C . VAL A 1 174 ? 28.456 -3.170 -18.995 1.00 36.81 17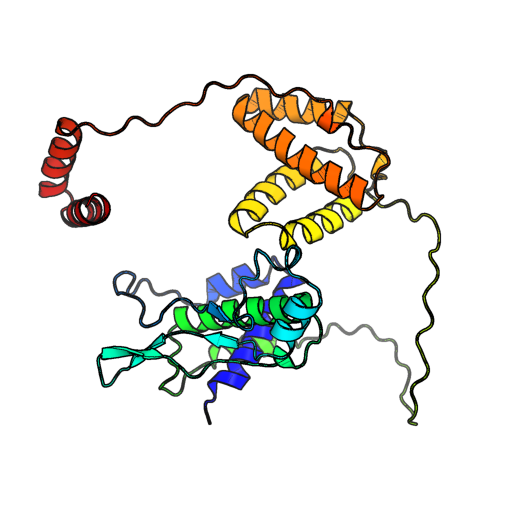4 VAL A C 1
ATOM 1436 O O . VAL A 1 174 ? 29.156 -2.748 -19.915 1.00 36.81 174 VAL A O 1
ATOM 1439 N N . ASP A 1 175 ? 27.877 -4.369 -18.993 1.00 30.58 175 ASP A N 1
ATOM 1440 C CA . ASP A 1 175 ? 27.811 -5.241 -20.164 1.00 30.58 175 ASP A CA 1
ATOM 1441 C C . ASP A 1 175 ? 26.377 -5.256 -20.716 1.00 30.58 175 ASP A C 1
ATOM 1443 O O . ASP A 1 175 ? 25.399 -5.208 -19.963 1.00 30.58 175 ASP A O 1
ATOM 1447 N N . LYS A 1 176 ? 26.253 -5.233 -22.041 1.00 34.47 176 LYS A N 1
ATOM 1448 C CA . LYS A 1 176 ? 24.994 -5.006 -22.762 1.00 34.47 176 LYS A CA 1
ATOM 1449 C C . LYS A 1 176 ? 24.116 -6.266 -22.808 1.00 34.47 176 LYS A C 1
ATOM 1451 O O . LYS A 1 176 ? 24.569 -7.333 -23.197 1.00 34.47 176 LYS A O 1
ATOM 1456 N N . GLN A 1 177 ? 22.824 -6.048 -22.541 1.00 42.19 177 GLN A N 1
ATOM 1457 C CA . GLN A 1 177 ? 21.642 -6.768 -23.049 1.00 42.19 177 GLN A CA 1
ATOM 1458 C C . GLN A 1 177 ? 21.497 -8.259 -22.705 1.00 42.19 177 GLN A C 1
ATOM 1460 O O . GLN A 1 177 ? 21.534 -9.136 -23.567 1.00 42.19 177 GLN A O 1
ATOM 1465 N N . LYS A 1 178 ? 21.137 -8.535 -21.449 1.00 52.84 178 LYS A N 1
ATOM 1466 C CA . LYS A 1 178 ? 20.236 -9.653 -21.156 1.00 52.84 178 LYS A CA 1
ATOM 1467 C C . LYS A 1 178 ? 18.813 -9.140 -21.383 1.00 52.84 178 LYS A C 1
ATOM 1469 O O . LYS A 1 178 ? 18.369 -8.263 -20.654 1.00 52.84 178 LYS A O 1
ATOM 1474 N N . ILE A 1 179 ? 18.134 -9.619 -22.423 1.00 59.47 179 ILE A N 1
ATOM 1475 C CA . ILE A 1 179 ? 16.713 -9.316 -22.628 1.00 59.47 179 ILE A CA 1
ATOM 1476 C C . ILE A 1 179 ? 15.962 -9.944 -21.454 1.00 59.47 179 ILE A C 1
ATOM 1478 O O . ILE A 1 179 ? 15.903 -11.170 -21.331 1.00 59.47 179 ILE A O 1
ATOM 1482 N N . ASP A 1 180 ? 15.464 -9.114 -20.544 1.00 79.12 180 ASP A N 1
ATOM 1483 C CA . ASP A 1 180 ? 14.733 -9.602 -19.387 1.00 79.12 180 ASP A CA 1
ATOM 1484 C C . ASP A 1 180 ? 13.355 -10.121 -19.813 1.00 79.12 180 ASP A C 1
ATOM 1486 O O . ASP A 1 180 ? 12.627 -9.491 -20.582 1.00 79.12 180 ASP A O 1
ATOM 1490 N N . SER A 1 181 ? 13.004 -11.312 -19.323 1.00 93.88 181 SER A N 1
ATOM 1491 C CA . SER A 1 181 ? 11.665 -11.874 -19.521 1.00 93.88 181 SER A CA 1
ATOM 1492 C C . SER A 1 181 ? 10.613 -11.035 -18.801 1.00 93.88 181 SER A C 1
ATOM 1494 O O . SER A 1 181 ? 10.903 -10.422 -17.769 1.00 93.88 181 SER A O 1
ATOM 1496 N N . ILE A 1 182 ? 9.367 -11.092 -19.278 1.00 93.88 182 ILE A N 1
ATOM 1497 C CA . ILE A 1 182 ? 8.203 -10.475 -18.632 1.00 93.88 182 ILE A CA 1
ATOM 1498 C C . ILE A 1 182 ? 8.182 -10.818 -17.143 1.00 93.88 182 ILE A C 1
ATOM 1500 O O . ILE A 1 182 ? 8.086 -9.919 -16.310 1.00 93.88 182 ILE A O 1
ATOM 1504 N N . LYS A 1 183 ? 8.334 -12.100 -16.793 1.00 92.56 183 LYS A N 1
ATOM 1505 C CA . LYS A 1 183 ? 8.341 -12.550 -15.399 1.00 92.56 183 LYS A CA 1
ATOM 1506 C C . LYS A 1 183 ? 9.433 -11.861 -14.575 1.00 92.56 183 LYS A C 1
ATOM 1508 O O . LYS A 1 183 ? 9.128 -11.292 -13.527 1.00 92.56 183 LYS A O 1
ATOM 1513 N N . ASN A 1 184 ? 10.681 -11.878 -15.052 1.00 91.56 184 ASN A N 1
ATOM 1514 C CA . ASN A 1 184 ? 11.812 -11.299 -14.320 1.00 91.56 184 ASN A CA 1
ATOM 1515 C C . ASN A 1 184 ? 11.652 -9.781 -14.151 1.00 91.56 184 ASN A C 1
ATOM 1517 O O . ASN A 1 184 ? 11.747 -9.259 -13.038 1.00 91.56 184 ASN A O 1
ATOM 1521 N N . SER A 1 185 ? 11.334 -9.072 -15.238 1.00 93.19 185 SER A N 1
ATOM 1522 C CA . SER A 1 185 ? 11.083 -7.629 -15.202 1.00 93.19 185 SER A CA 1
ATOM 1523 C C . SER A 1 185 ? 9.937 -7.289 -14.256 1.00 93.19 185 SER A C 1
ATOM 1525 O O . SER A 1 185 ? 10.036 -6.337 -13.478 1.00 93.19 185 SER A O 1
ATOM 1527 N N . PHE A 1 186 ? 8.859 -8.080 -14.265 1.00 96.12 186 PHE A N 1
ATOM 1528 C CA . PHE A 1 186 ? 7.710 -7.803 -13.418 1.00 96.12 186 PHE A CA 1
ATOM 1529 C C . PHE A 1 186 ? 8.018 -7.988 -11.932 1.00 96.12 186 PHE A C 1
ATOM 1531 O O . PHE A 1 186 ? 7.640 -7.142 -11.115 1.00 96.12 186 PHE A O 1
ATOM 1538 N N . GLU A 1 187 ? 8.707 -9.071 -11.574 1.00 92.69 187 GLU A N 1
ATOM 1539 C CA . GLU A 1 187 ? 9.137 -9.345 -10.201 1.00 92.69 187 GLU A CA 1
ATOM 1540 C C . GLU A 1 187 ? 10.089 -8.253 -9.689 1.00 92.69 187 GLU A C 1
ATOM 1542 O O . GLU A 1 187 ? 9.884 -7.718 -8.591 1.00 92.69 187 GLU A O 1
ATOM 1547 N N . ASN A 1 188 ? 11.057 -7.838 -10.511 1.00 90.62 188 ASN A N 1
ATOM 1548 C CA . ASN A 1 188 ? 11.997 -6.769 -10.172 1.00 90.62 188 ASN A CA 1
ATOM 1549 C C . ASN A 1 188 ? 11.285 -5.434 -9.931 1.00 90.62 188 ASN A C 1
ATOM 1551 O O . ASN A 1 188 ? 11.472 -4.804 -8.884 1.00 90.62 188 ASN A O 1
ATOM 1555 N N . VAL A 1 189 ? 10.405 -5.020 -10.846 1.00 92.19 189 VAL A N 1
ATOM 1556 C CA . VAL A 1 189 ? 9.657 -3.764 -10.703 1.00 92.19 189 VAL A CA 1
ATOM 1557 C C . VAL A 1 189 ? 8.688 -3.813 -9.521 1.00 92.19 189 VAL A C 1
ATOM 1559 O O . VAL A 1 189 ? 8.561 -2.832 -8.782 1.00 92.19 189 VAL A O 1
ATOM 1562 N N . LEU A 1 190 ? 8.041 -4.951 -9.259 1.00 90.06 190 LEU A N 1
ATOM 1563 C CA . LEU A 1 190 ? 7.194 -5.102 -8.074 1.00 90.06 190 LEU A CA 1
ATOM 1564 C C . LEU A 1 190 ? 7.985 -5.012 -6.769 1.00 90.06 190 LEU A C 1
ATOM 1566 O O . LEU A 1 190 ? 7.456 -4.478 -5.791 1.00 90.06 190 LEU A O 1
ATOM 1570 N N . ASN A 1 191 ? 9.225 -5.493 -6.735 1.00 89.50 191 ASN A N 1
ATOM 1571 C CA . ASN A 1 191 ? 10.105 -5.330 -5.579 1.00 89.50 191 ASN A CA 1
ATOM 1572 C C . ASN A 1 191 ? 10.512 -3.864 -5.381 1.00 89.50 191 ASN A C 1
ATOM 1574 O O . ASN A 1 191 ? 10.542 -3.381 -4.245 1.00 89.50 191 ASN A O 1
ATOM 1578 N N . ILE A 1 192 ? 10.739 -3.117 -6.464 1.00 84.38 192 ILE A N 1
ATOM 1579 C CA . ILE A 1 192 ? 10.976 -1.669 -6.394 1.00 84.38 192 ILE A CA 1
ATOM 1580 C C . ILE A 1 192 ? 9.732 -0.955 -5.841 1.00 84.38 192 ILE A C 1
ATOM 1582 O O . ILE A 1 192 ? 9.824 -0.241 -4.837 1.00 84.38 192 ILE A O 1
ATOM 1586 N N . LYS A 1 193 ? 8.551 -1.210 -6.418 1.00 89.38 193 LYS A N 1
ATOM 1587 C CA . LYS A 1 193 ? 7.273 -0.609 -5.993 1.00 89.38 193 LYS A CA 1
ATOM 1588 C C . LYS A 1 193 ? 6.903 -0.939 -4.545 1.00 89.38 193 LYS A C 1
ATOM 1590 O O . LYS A 1 193 ? 6.353 -0.078 -3.857 1.00 89.38 193 LYS A O 1
ATOM 1595 N N . LYS A 1 194 ? 7.265 -2.127 -4.043 1.00 88.44 194 LYS A N 1
ATOM 1596 C CA . LYS A 1 194 ? 7.079 -2.518 -2.630 1.00 88.44 194 LYS A CA 1
ATOM 1597 C C . LYS A 1 194 ? 7.717 -1.528 -1.661 1.00 88.44 194 LYS A C 1
ATOM 1599 O O . LYS A 1 194 ? 7.148 -1.249 -0.614 1.00 88.44 194 LYS A O 1
ATOM 1604 N N . ASN A 1 195 ? 8.871 -0.975 -2.027 1.00 82.81 195 ASN A N 1
ATOM 1605 C CA . ASN A 1 195 ? 9.608 -0.018 -1.205 1.00 82.81 195 ASN A CA 1
ATOM 1606 C C . ASN A 1 195 ? 9.128 1.435 -1.381 1.00 82.81 195 ASN A C 1
ATOM 1608 O O . ASN A 1 195 ? 9.562 2.313 -0.639 1.00 82.81 195 ASN A O 1
ATOM 1612 N N . GLN A 1 196 ? 8.256 1.702 -2.360 1.00 77.88 196 GLN A N 1
ATOM 1613 C CA . GLN A 1 196 ? 7.709 3.034 -2.651 1.00 77.88 196 GLN A CA 1
ATOM 1614 C C . GLN A 1 196 ? 6.283 3.231 -2.105 1.00 77.88 196 GLN A C 1
ATOM 1616 O O . GLN A 1 196 ? 5.817 4.364 -1.999 1.00 77.88 196 GLN A O 1
ATOM 1621 N N . MET A 1 197 ? 5.571 2.148 -1.778 1.00 82.81 197 MET A N 1
ATOM 1622 C CA . MET A 1 197 ? 4.159 2.171 -1.387 1.00 82.81 197 MET A CA 1
ATOM 1623 C C . MET A 1 197 ? 3.963 1.634 0.034 1.00 82.81 197 MET A C 1
ATOM 1625 O O . MET A 1 197 ? 4.705 0.774 0.500 1.00 82.81 197 MET A O 1
ATOM 1629 N N . ASN A 1 198 ? 2.914 2.092 0.726 1.00 80.19 198 ASN A N 1
ATOM 1630 C CA . ASN A 1 198 ? 2.501 1.454 1.979 1.00 80.19 198 ASN A CA 1
ATOM 1631 C C . ASN A 1 198 ? 1.974 0.031 1.725 1.00 80.19 198 ASN A C 1
ATOM 1633 O O . ASN A 1 198 ? 1.504 -0.283 0.629 1.00 80.19 198 ASN A O 1
ATOM 1637 N N . LEU A 1 199 ? 1.994 -0.811 2.762 1.00 70.50 199 LEU A N 1
ATOM 1638 C CA . LEU A 1 199 ? 1.656 -2.233 2.662 1.00 70.50 199 LEU A CA 1
ATOM 1639 C C . LEU A 1 199 ? 0.278 -2.492 2.030 1.00 70.50 199 LEU A C 1
ATOM 1641 O O . LEU A 1 199 ? 0.160 -3.335 1.143 1.00 70.50 199 LEU A O 1
ATOM 1645 N N . THR A 1 200 ? -0.761 -1.775 2.461 1.00 69.62 200 THR A N 1
ATOM 1646 C CA . THR A 1 200 ? -2.134 -1.9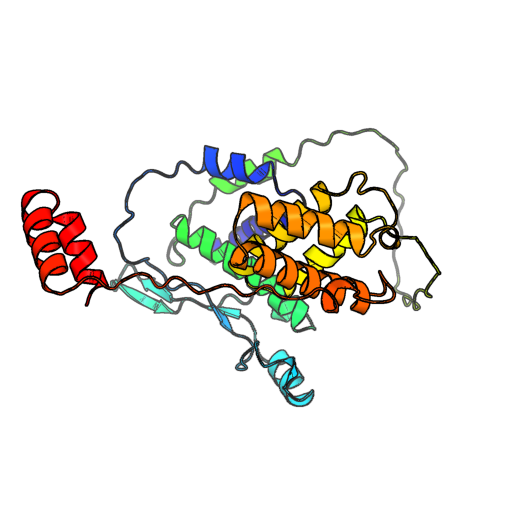74 1.964 1.00 69.62 200 THR A CA 1
ATOM 1647 C C . THR A 1 200 ? -2.265 -1.580 0.496 1.00 69.62 200 THR A C 1
ATOM 1649 O O . THR A 1 200 ? -2.862 -2.308 -0.298 1.00 69.62 200 THR A O 1
ATOM 1652 N N . SER A 1 201 ? -1.659 -0.457 0.113 1.00 76.62 201 SER A N 1
ATOM 1653 C CA . SER A 1 201 ? -1.662 0.018 -1.274 1.00 76.62 201 SER A CA 1
ATOM 1654 C C . SER A 1 201 ? -0.864 -0.923 -2.167 1.00 76.62 201 SER A C 1
ATOM 1656 O O . SER A 1 201 ? -1.336 -1.287 -3.241 1.00 76.62 201 SER A O 1
ATOM 1658 N N . TYR A 1 202 ? 0.291 -1.393 -1.687 1.00 88.62 202 TYR A N 1
ATOM 1659 C CA . TYR A 1 202 ? 1.123 -2.353 -2.400 1.00 88.62 202 TYR A CA 1
ATOM 1660 C C . TYR A 1 202 ? 0.415 -3.692 -2.617 1.00 88.62 202 TYR A C 1
ATOM 1662 O O . TYR A 1 202 ? 0.490 -4.234 -3.712 1.00 88.62 202 TYR A O 1
ATOM 1670 N N . LYS A 1 203 ? -0.301 -4.224 -1.618 1.00 83.69 203 LYS A N 1
ATOM 1671 C CA . LYS A 1 203 ? -1.053 -5.483 -1.768 1.00 83.69 203 LYS A CA 1
ATOM 1672 C C . LYS A 1 203 ? -2.058 -5.402 -2.920 1.00 83.69 203 LYS A C 1
ATOM 1674 O O . LYS A 1 203 ? -2.051 -6.260 -3.799 1.00 83.69 203 LYS A O 1
ATOM 1679 N N . ASN A 1 204 ? -2.869 -4.343 -2.941 1.00 79.12 204 ASN A N 1
ATOM 1680 C CA . ASN A 1 204 ? -3.861 -4.127 -3.996 1.00 79.12 204 ASN A CA 1
ATOM 1681 C C . ASN A 1 204 ? -3.203 -3.903 -5.363 1.00 79.12 204 ASN A C 1
ATOM 1683 O O . ASN A 1 204 ? -3.642 -4.473 -6.360 1.00 79.12 204 ASN A O 1
ATOM 1687 N N . TYR A 1 205 ? -2.133 -3.109 -5.395 1.00 90.31 205 TYR A N 1
ATOM 1688 C CA . TYR A 1 205 ? -1.344 -2.844 -6.593 1.00 90.31 205 TYR A CA 1
ATOM 1689 C C . TYR A 1 205 ? -0.734 -4.130 -7.171 1.00 90.31 205 TYR A C 1
ATOM 1691 O O . TYR A 1 205 ? -1.000 -4.481 -8.319 1.00 90.31 205 TYR A O 1
ATOM 1699 N N . LYS A 1 206 ? 0.009 -4.891 -6.353 1.00 92.69 206 LYS A N 1
ATOM 1700 C CA . LYS A 1 206 ? 0.642 -6.165 -6.728 1.00 92.69 206 LYS A CA 1
ATOM 1701 C C . LYS A 1 206 ? -0.384 -7.144 -7.282 1.00 92.69 206 LYS A C 1
ATOM 1703 O O . LYS A 1 206 ? -0.125 -7.753 -8.313 1.00 92.69 206 LYS A O 1
ATOM 1708 N N . LEU A 1 207 ? -1.544 -7.272 -6.634 1.00 88.94 207 LEU A N 1
ATOM 1709 C CA . LEU A 1 207 ? -2.613 -8.156 -7.098 1.00 88.94 207 LEU A CA 1
ATOM 1710 C C . LEU A 1 207 ? -3.066 -7.796 -8.520 1.00 88.94 207 LEU A C 1
ATOM 1712 O O . LEU A 1 207 ? -3.250 -8.682 -9.353 1.00 88.94 207 LEU A O 1
ATOM 1716 N N . ARG A 1 208 ? -3.219 -6.501 -8.820 1.00 94.12 208 ARG A N 1
ATOM 1717 C CA . ARG A 1 208 ? -3.637 -6.049 -10.153 1.00 94.12 208 ARG A CA 1
ATOM 1718 C C . ARG A 1 208 ? -2.575 -6.285 -11.221 1.00 94.12 208 ARG A C 1
ATOM 1720 O O . ARG A 1 208 ? -2.924 -6.751 -12.303 1.00 94.12 208 ARG A O 1
ATOM 1727 N N . ILE A 1 209 ? -1.307 -6.022 -10.908 1.00 97.50 209 ILE A N 1
ATOM 1728 C CA . ILE A 1 209 ? -0.184 -6.278 -11.823 1.00 97.50 209 ILE A CA 1
ATOM 1729 C C . ILE A 1 209 ? -0.016 -7.777 -12.089 1.00 97.50 209 ILE A C 1
ATOM 1731 O O . ILE A 1 209 ? 0.102 -8.185 -13.240 1.00 97.50 209 ILE A O 1
ATOM 1735 N N . MET A 1 210 ? -0.072 -8.606 -11.045 1.00 92.81 210 MET A N 1
ATOM 1736 C CA . MET A 1 210 ? 0.019 -10.063 -11.173 1.00 92.81 210 MET A CA 1
ATOM 1737 C C . MET A 1 210 ? -1.142 -10.641 -11.981 1.00 92.81 210 MET A C 1
ATOM 1739 O O . MET A 1 210 ? -0.933 -11.534 -12.795 1.00 92.81 210 MET A O 1
ATOM 1743 N N . ARG A 1 211 ? -2.357 -10.096 -11.828 1.00 95.31 211 ARG A N 1
ATOM 1744 C CA . ARG A 1 211 ? -3.495 -10.496 -12.666 1.00 95.31 211 ARG A CA 1
ATOM 1745 C C . ARG A 1 211 ? -3.246 -10.202 -14.147 1.00 95.31 211 ARG A C 1
ATOM 1747 O O . ARG A 1 211 ? -3.600 -11.031 -14.971 1.00 95.31 211 ARG A O 1
ATOM 1754 N N . PHE A 1 212 ? -2.635 -9.062 -14.478 1.00 97.50 212 PHE A N 1
ATOM 1755 C CA . PHE A 1 212 ? -2.249 -8.771 -15.861 1.00 97.50 212 PHE A CA 1
ATOM 1756 C C . PHE A 1 212 ? -1.145 -9.713 -16.358 1.00 97.50 212 PHE A C 1
ATOM 1758 O O . PHE A 1 212 ? -1.271 -10.259 -17.444 1.00 97.50 212 PHE A O 1
ATOM 1765 N N . MET A 1 213 ? -0.106 -9.963 -15.554 1.00 94.69 213 MET A N 1
ATOM 1766 C CA . MET A 1 213 ? 0.971 -10.894 -15.918 1.00 94.69 213 MET A CA 1
ATOM 1767 C C . MET A 1 213 ? 0.436 -12.299 -16.226 1.00 94.69 213 MET A C 1
ATOM 1769 O O . MET A 1 213 ? 0.837 -12.899 -17.213 1.00 94.69 213 MET A O 1
ATOM 1773 N N . ASN A 1 214 ? -0.504 -12.793 -15.415 1.00 92.12 214 ASN A N 1
ATOM 1774 C CA . ASN A 1 214 ? -1.126 -14.108 -15.595 1.00 92.12 214 ASN A CA 1
ATOM 1775 C C . ASN A 1 214 ? -2.124 -14.165 -16.763 1.00 92.12 214 ASN A C 1
ATOM 1777 O O . ASN A 1 214 ? -2.480 -15.254 -17.195 1.00 92.12 214 ASN A O 1
ATOM 1781 N N . TYR A 1 215 ? -2.612 -13.015 -17.235 1.00 94.38 215 TYR A N 1
ATOM 1782 C CA . TYR A 1 215 ? -3.445 -12.932 -18.435 1.00 94.38 215 TYR A CA 1
ATOM 1783 C C . TYR A 1 215 ? -2.610 -13.089 -19.718 1.00 94.38 215 TYR A C 1
ATOM 1785 O O . TYR A 1 215 ? -3.134 -13.497 -20.753 1.00 94.38 215 TYR A O 1
ATOM 1793 N N . LEU A 1 216 ? -1.311 -12.774 -19.669 1.00 93.81 216 LEU A N 1
ATOM 1794 C CA . LEU A 1 216 ? -0.418 -12.942 -20.812 1.00 93.81 216 LEU A CA 1
ATOM 1795 C C . LEU A 1 216 ? -0.189 -14.438 -21.094 1.00 93.81 216 LEU A C 1
ATOM 1797 O O . LEU A 1 216 ? -0.051 -15.222 -20.155 1.00 93.81 216 LEU A O 1
ATOM 1801 N N . PRO A 1 217 ? -0.123 -14.844 -22.375 1.00 87.62 217 PRO A N 1
ATOM 1802 C CA . PRO A 1 217 ? -0.057 -16.257 -22.748 1.00 87.62 217 PRO A CA 1
ATOM 1803 C C . PRO A 1 217 ? 1.256 -16.926 -22.326 1.00 87.62 217 PRO A C 1
ATOM 1805 O O . PRO A 1 217 ? 1.261 -18.114 -22.016 1.00 87.62 217 PRO A O 1
ATOM 1808 N N . ASP A 1 218 ? 2.359 -16.174 -22.309 1.00 91.06 218 ASP A N 1
ATOM 1809 C CA . ASP A 1 218 ? 3.673 -16.678 -21.925 1.00 91.06 218 ASP A CA 1
ATOM 1810 C C . ASP A 1 218 ? 4.514 -15.578 -21.261 1.00 91.06 218 ASP A C 1
ATOM 1812 O O . ASP A 1 218 ? 4.986 -14.643 -21.905 1.00 91.06 218 ASP A O 1
ATOM 1816 N N . ALA A 1 219 ? 4.714 -15.703 -19.948 1.00 89.75 219 ALA A N 1
ATOM 1817 C CA . ALA A 1 219 ? 5.517 -14.767 -19.162 1.00 89.75 219 ALA A CA 1
ATOM 1818 C C . ALA A 1 219 ? 7.037 -15.001 -19.291 1.00 89.75 219 ALA A C 1
ATOM 1820 O O . ALA A 1 219 ? 7.821 -14.249 -18.704 1.00 89.75 219 ALA A O 1
ATOM 1821 N N . SER A 1 220 ? 7.470 -16.040 -20.012 1.00 91.31 220 SER A N 1
ATOM 1822 C CA . SER A 1 220 ? 8.886 -16.276 -20.314 1.00 91.31 220 SER A CA 1
ATOM 1823 C C . SER A 1 220 ? 9.388 -15.444 -21.496 1.00 91.31 220 SER A C 1
ATOM 1825 O O . SER A 1 220 ? 10.598 -15.249 -21.625 1.00 91.31 220 SER A O 1
ATOM 1827 N N . LEU A 1 221 ? 8.472 -14.905 -22.311 1.00 93.19 221 LEU A N 1
ATOM 1828 C CA . LEU A 1 221 ? 8.803 -14.027 -23.427 1.00 93.19 221 LEU A CA 1
ATOM 1829 C C . LEU A 1 221 ? 9.521 -12.748 -22.959 1.00 93.19 221 LEU A C 1
ATOM 1831 O O . LEU A 1 221 ? 9.350 -12.324 -21.812 1.00 93.19 221 LEU A O 1
ATOM 1835 N N . PRO A 1 222 ? 10.305 -12.111 -23.844 1.00 94.81 222 PRO A N 1
ATOM 1836 C CA . PRO A 1 222 ? 10.881 -10.787 -23.625 1.00 94.81 222 PRO A CA 1
ATOM 1837 C C . PRO A 1 222 ? 9.872 -9.728 -23.159 1.00 94.81 222 PRO A C 1
ATOM 1839 O O . PRO A 1 222 ? 8.739 -9.695 -23.642 1.00 94.81 222 PRO A O 1
ATOM 1842 N N . ILE A 1 223 ? 10.270 -8.832 -22.250 1.00 93.94 223 ILE A N 1
ATOM 1843 C CA . ILE A 1 223 ? 9.404 -7.749 -21.746 1.00 93.94 223 ILE A CA 1
ATOM 1844 C C . ILE A 1 223 ? 8.882 -6.812 -22.851 1.00 93.94 223 ILE A C 1
ATOM 1846 O O . ILE A 1 223 ? 7.753 -6.324 -22.769 1.00 93.94 223 ILE A O 1
ATOM 1850 N N . ASP A 1 224 ? 9.669 -6.607 -23.906 1.00 90.81 224 ASP A N 1
ATOM 1851 C CA . ASP A 1 224 ? 9.335 -5.792 -25.079 1.00 90.81 224 ASP A CA 1
ATOM 1852 C C . ASP A 1 224 ? 8.313 -6.454 -26.023 1.00 90.81 224 ASP A C 1
ATOM 1854 O O . ASP A 1 224 ? 7.761 -5.787 -26.898 1.00 90.81 224 ASP A O 1
ATOM 1858 N N . SER A 1 225 ? 7.987 -7.734 -25.809 1.00 94.56 225 SER A N 1
ATOM 1859 C CA . SER A 1 225 ? 6.928 -8.424 -26.554 1.00 94.56 225 SER A CA 1
ATOM 1860 C C . SER A 1 225 ? 5.517 -7.945 -26.193 1.00 94.56 225 SER A C 1
ATOM 1862 O O . SER A 1 225 ? 4.591 -8.147 -26.980 1.00 94.56 225 SER A O 1
ATOM 1864 N N . ILE A 1 226 ? 5.334 -7.290 -25.037 1.00 96.31 226 ILE A N 1
ATOM 1865 C CA . ILE A 1 226 ? 4.029 -6.762 -24.628 1.00 96.31 226 ILE A CA 1
ATOM 1866 C C . ILE A 1 226 ? 3.684 -5.539 -25.480 1.00 96.31 226 ILE A C 1
ATOM 1868 O O . ILE A 1 226 ? 4.310 -4.482 -25.368 1.00 96.31 226 ILE A O 1
ATOM 1872 N N . VAL A 1 227 ? 2.603 -5.631 -26.255 1.00 95.50 227 VAL A N 1
ATOM 1873 C CA . VAL A 1 227 ? 2.117 -4.524 -27.084 1.00 95.50 227 VAL A CA 1
ATOM 1874 C C . VAL A 1 227 ? 0.877 -3.857 -26.486 1.00 95.50 227 VAL A C 1
ATOM 1876 O O . VAL A 1 227 ? 0.147 -4.405 -25.658 1.00 95.50 227 VAL A O 1
ATOM 1879 N N . LYS A 1 228 ? 0.562 -2.644 -26.963 1.00 96.19 228 LYS A N 1
ATOM 1880 C CA . LYS A 1 228 ? -0.619 -1.875 -26.520 1.00 96.19 228 LYS A CA 1
ATOM 1881 C C . LYS A 1 228 ? -1.928 -2.672 -26.610 1.00 96.19 228 LYS A C 1
ATOM 1883 O O . LYS A 1 228 ? -2.820 -2.467 -25.787 1.00 96.19 228 LYS A O 1
ATOM 1888 N N . LYS A 1 229 ? -2.048 -3.560 -27.603 1.00 96.88 229 LYS A N 1
ATOM 1889 C CA . LYS A 1 229 ? -3.237 -4.395 -27.817 1.00 96.88 229 LYS A CA 1
ATOM 1890 C C . LYS A 1 229 ? -3.477 -5.365 -26.655 1.00 96.88 229 LYS A C 1
ATOM 1892 O O . LYS A 1 229 ? -4.626 -5.505 -26.249 1.00 96.88 229 LYS A O 1
ATOM 1897 N N . ASP A 1 230 ? -2.427 -5.939 -26.071 1.00 97.75 230 ASP A N 1
ATOM 1898 C CA . ASP A 1 230 ? -2.546 -6.890 -24.956 1.00 97.75 230 ASP A CA 1
ATOM 1899 C C . ASP A 1 230 ? -3.146 -6.212 -23.724 1.00 97.75 230 ASP A C 1
ATOM 1901 O O . ASP A 1 230 ? -4.106 -6.704 -23.130 1.00 97.75 230 ASP A O 1
ATOM 1905 N N . VAL A 1 231 ? -2.649 -5.011 -23.403 1.00 98.19 231 VAL A N 1
ATOM 1906 C CA . VAL A 1 231 ? -3.168 -4.189 -22.301 1.00 98.19 231 VAL A CA 1
ATOM 1907 C C . VAL A 1 231 ? -4.608 -3.744 -22.566 1.00 98.19 231 VAL A C 1
ATOM 1909 O O . VAL A 1 231 ? -5.426 -3.749 -21.648 1.00 98.19 231 VAL A O 1
ATOM 1912 N N . ILE A 1 232 ? -4.947 -3.349 -23.799 1.00 98.06 232 ILE A N 1
ATOM 1913 C CA . ILE A 1 232 ? -6.322 -2.953 -24.145 1.00 98.06 232 ILE A CA 1
ATOM 1914 C C . ILE A 1 232 ? -7.284 -4.130 -23.974 1.00 98.06 232 ILE A C 1
ATOM 1916 O O . ILE A 1 232 ? -8.323 -3.954 -23.342 1.00 98.06 232 ILE A O 1
ATOM 1920 N N . ASN A 1 233 ? -6.932 -5.309 -24.490 1.00 98.25 233 ASN A N 1
ATOM 1921 C CA . ASN A 1 233 ? -7.769 -6.501 -24.385 1.00 98.25 233 ASN A CA 1
ATOM 1922 C C . ASN A 1 233 ? -7.982 -6.899 -22.921 1.00 98.25 233 ASN A C 1
ATOM 1924 O O . ASN A 1 233 ? -9.124 -7.071 -22.503 1.00 98.25 233 ASN A O 1
ATOM 1928 N N . PHE A 1 234 ? -6.913 -6.910 -22.120 1.00 98.38 234 PHE A N 1
ATOM 1929 C CA . PHE A 1 234 ? -7.017 -7.150 -20.681 1.00 98.38 234 PHE A CA 1
ATOM 1930 C C . PHE A 1 234 ? -7.941 -6.139 -19.988 1.00 98.38 234 PHE A C 1
ATOM 1932 O O . PHE A 1 234 ? -8.822 -6.502 -19.212 1.00 98.38 234 PHE A O 1
ATOM 1939 N N . LEU A 1 235 ? -7.771 -4.842 -20.267 1.00 98.12 235 LEU A N 1
ATOM 1940 C CA . LEU A 1 235 ? -8.619 -3.809 -19.672 1.00 98.12 235 LEU A CA 1
ATOM 1941 C C . LEU A 1 235 ? -10.086 -3.935 -20.108 1.00 98.12 235 LEU A C 1
ATOM 1943 O O . LEU A 1 235 ? -10.963 -3.573 -19.323 1.00 98.12 235 LEU A O 1
ATOM 1947 N N . ASN A 1 236 ? -10.357 -4.425 -21.320 1.00 97.88 236 ASN A N 1
ATOM 1948 C CA . ASN A 1 236 ? -11.714 -4.695 -21.793 1.00 97.88 236 ASN A CA 1
ATOM 1949 C C . ASN A 1 236 ? -12.328 -5.907 -21.078 1.00 97.88 236 ASN A C 1
ATOM 1951 O O . ASN A 1 236 ? -13.460 -5.797 -20.624 1.00 97.88 236 ASN A O 1
ATOM 1955 N N . GLU A 1 237 ? -11.577 -6.987 -20.842 1.00 97.56 237 GLU A N 1
ATOM 1956 C CA . GLU A 1 237 ? -12.055 -8.121 -20.028 1.00 97.56 237 GLU A CA 1
ATOM 1957 C C . GLU A 1 237 ? -12.426 -7.672 -18.601 1.00 97.56 237 GLU A C 1
ATOM 1959 O O . GLU A 1 237 ? -13.484 -8.015 -18.064 1.00 97.56 237 GLU A O 1
ATOM 1964 N N . ILE A 1 238 ? -11.588 -6.831 -17.980 1.00 96.25 238 ILE A N 1
ATOM 1965 C CA . ILE A 1 238 ? -11.909 -6.244 -16.672 1.00 96.25 238 ILE A CA 1
ATOM 1966 C C . ILE A 1 238 ? -13.177 -5.386 -16.753 1.00 96.25 238 ILE A C 1
ATOM 1968 O O . ILE A 1 238 ? -13.979 -5.404 -15.822 1.00 96.25 238 ILE A O 1
ATOM 1972 N N . LEU A 1 239 ? -13.365 -4.615 -17.827 1.00 96.06 239 LEU A N 1
ATOM 1973 C CA . LEU A 1 239 ? -14.559 -3.788 -18.012 1.00 96.06 239 LEU A CA 1
ATOM 1974 C C . LEU A 1 239 ? -15.828 -4.635 -18.125 1.00 96.06 239 LEU A C 1
ATOM 1976 O O . LEU A 1 239 ? -16.805 -4.319 -17.450 1.00 96.06 239 LEU A O 1
ATOM 1980 N N . GLU A 1 240 ? -15.791 -5.690 -18.936 1.00 96.00 240 GLU A N 1
ATOM 1981 C CA . GLU A 1 240 ? -16.912 -6.608 -19.173 1.00 96.00 240 GLU A CA 1
ATOM 1982 C C . GLU A 1 240 ? -17.329 -7.346 -17.901 1.00 96.00 240 GLU A C 1
ATOM 1984 O O . GLU A 1 240 ? -18.516 -7.542 -17.652 1.00 96.00 240 GLU A O 1
ATOM 1989 N N . THR A 1 241 ? -16.359 -7.709 -17.062 1.00 94.00 241 THR A N 1
ATOM 1990 C CA . THR A 1 241 ? -16.613 -8.471 -15.831 1.00 94.00 241 THR A CA 1
ATOM 1991 C C . THR A 1 241 ? -16.862 -7.601 -14.599 1.00 94.00 241 THR A C 1
ATOM 1993 O O . THR A 1 241 ? -17.257 -8.124 -13.557 1.00 94.00 241 THR A O 1
ATOM 1996 N N . THR A 1 242 ? -16.604 -6.287 -14.661 1.00 93.50 242 THR A N 1
ATOM 1997 C CA . THR A 1 242 ? -16.697 -5.407 -13.484 1.00 93.50 242 THR A CA 1
ATOM 1998 C C . THR A 1 242 ? -17.353 -4.053 -13.780 1.00 93.50 242 THR A C 1
ATOM 2000 O O . THR A 1 242 ? -18.570 -3.956 -13.881 1.00 93.50 242 THR A O 1
ATOM 2003 N N . SER A 1 243 ? -16.580 -2.964 -13.812 1.00 93.12 243 SER A N 1
ATOM 2004 C CA . SER A 1 243 ? -17.076 -1.603 -14.007 1.00 93.12 243 SER A CA 1
ATOM 2005 C C . SER A 1 243 ? -16.009 -0.693 -14.627 1.00 93.12 243 SER A C 1
ATOM 2007 O O . SER A 1 243 ? -14.806 -0.953 -14.476 1.00 93.12 243 SER A O 1
ATOM 2009 N N . PRO A 1 244 ? -16.404 0.451 -15.227 1.00 95.38 244 PRO A N 1
ATOM 2010 C CA . PRO A 1 244 ? -15.462 1.468 -15.696 1.00 95.38 244 PRO A CA 1
ATOM 2011 C C . PRO A 1 244 ? -14.482 1.935 -14.611 1.00 95.38 244 PRO A C 1
ATOM 2013 O O . PRO A 1 244 ? -13.305 2.158 -14.894 1.00 95.38 244 PRO A O 1
ATOM 2016 N N . ARG A 1 245 ? -14.936 2.033 -13.351 1.00 92.69 245 ARG A N 1
ATOM 2017 C CA . ARG A 1 245 ? -14.093 2.424 -12.209 1.00 92.69 245 ARG A CA 1
ATOM 2018 C C . ARG A 1 245 ? -13.013 1.382 -11.931 1.00 92.69 245 ARG A C 1
ATOM 2020 O O . ARG A 1 245 ? -11.845 1.739 -11.799 1.00 92.69 245 ARG A O 1
ATOM 2027 N N . SER A 1 246 ? -13.390 0.107 -11.871 1.00 91.94 246 SER A N 1
ATOM 2028 C CA . SER A 1 246 ? -12.447 -0.995 -11.664 1.00 91.94 246 SER A CA 1
ATOM 2029 C C . SER A 1 246 ? -11.422 -1.059 -12.791 1.00 91.94 246 SER A C 1
ATOM 2031 O O . SER A 1 246 ? -10.222 -1.030 -12.520 1.00 91.94 246 SER A O 1
ATOM 2033 N N . ARG A 1 247 ? -11.873 -1.025 -14.049 1.00 96.25 247 ARG A N 1
ATOM 2034 C CA . ARG A 1 247 ? -10.997 -0.966 -15.225 1.00 96.25 247 ARG A CA 1
ATOM 2035 C C . ARG A 1 247 ? -10.019 0.209 -15.157 1.00 96.25 247 ARG A C 1
ATOM 2037 O O . ARG A 1 247 ? -8.833 0.046 -15.435 1.00 96.25 247 ARG A O 1
ATOM 2044 N N . ASN A 1 248 ? -10.481 1.395 -14.760 1.00 96.75 248 ASN A N 1
ATOM 2045 C CA . ASN A 1 248 ? -9.610 2.561 -14.611 1.00 96.75 248 ASN A CA 1
ATOM 2046 C C . ASN A 1 248 ? -8.590 2.400 -13.478 1.00 96.75 248 ASN A C 1
ATOM 2048 O O . ASN A 1 248 ? -7.458 2.843 -13.642 1.00 96.75 248 ASN A O 1
ATOM 2052 N N . ASN A 1 249 ? -8.944 1.738 -12.372 1.00 94.38 249 ASN A N 1
ATOM 2053 C CA . ASN A 1 249 ? -7.983 1.423 -11.312 1.00 94.38 249 ASN A CA 1
ATOM 2054 C C . ASN A 1 249 ? -6.860 0.511 -11.836 1.00 94.38 249 ASN A C 1
ATOM 2056 O O . ASN A 1 249 ? -5.691 0.799 -11.600 1.00 94.38 249 ASN A O 1
ATOM 2060 N N . TYR A 1 250 ? -7.199 -0.533 -12.608 1.00 97.69 250 TYR A N 1
ATOM 2061 C CA . TYR A 1 250 ? -6.200 -1.376 -13.281 1.00 97.69 250 TYR A CA 1
ATOM 2062 C C . TYR A 1 250 ? -5.330 -0.568 -14.244 1.00 97.69 250 TYR A C 1
ATOM 2064 O O . TYR A 1 250 ? -4.109 -0.669 -14.185 1.00 97.69 250 TYR A O 1
ATOM 2072 N N . ARG A 1 251 ? -5.933 0.284 -15.084 1.00 98.12 251 ARG A N 1
ATOM 2073 C CA . ARG A 1 251 ? -5.185 1.166 -15.992 1.00 98.12 251 ARG A CA 1
ATOM 2074 C C . ARG A 1 251 ? -4.204 2.063 -15.232 1.00 98.12 251 ARG A C 1
ATOM 2076 O O . ARG A 1 251 ? -3.075 2.225 -15.677 1.00 98.12 251 ARG A O 1
ATOM 2083 N N . THR A 1 252 ? -4.627 2.672 -14.127 1.00 97.50 252 THR A N 1
ATOM 2084 C CA . THR A 1 252 ? -3.779 3.557 -13.314 1.00 97.50 252 THR A CA 1
ATOM 2085 C C . THR A 1 252 ? -2.590 2.804 -12.725 1.00 97.50 252 THR A C 1
ATOM 2087 O O . THR A 1 252 ? -1.458 3.278 -12.836 1.00 97.50 252 THR A O 1
ATOM 2090 N N . ASP A 1 253 ? -2.829 1.616 -12.168 1.00 97.62 253 ASP A N 1
ATOM 2091 C CA . ASP A 1 253 ? -1.770 0.792 -11.583 1.00 97.62 253 ASP A CA 1
ATOM 2092 C C . ASP A 1 253 ? -0.794 0.293 -12.660 1.00 97.62 253 ASP A C 1
ATOM 2094 O O . ASP A 1 253 ? 0.420 0.430 -12.494 1.00 97.62 253 ASP A O 1
ATOM 2098 N N . LEU A 1 254 ? -1.308 -0.174 -13.804 1.00 98.44 254 LEU A N 1
ATOM 2099 C CA . LEU A 1 254 ? -0.496 -0.569 -14.958 1.00 98.44 254 LEU A CA 1
ATOM 2100 C C . LEU A 1 254 ? 0.312 0.603 -15.518 1.00 98.44 254 LEU A C 1
ATOM 2102 O O . LEU A 1 254 ? 1.491 0.447 -15.804 1.00 98.44 254 LEU A O 1
ATOM 2106 N N . ASN A 1 255 ? -0.269 1.798 -15.615 1.00 98.25 255 ASN A N 1
ATOM 2107 C CA . ASN A 1 255 ? 0.462 2.980 -16.065 1.00 98.25 255 ASN A CA 1
ATOM 2108 C C . ASN A 1 255 ? 1.618 3.325 -15.116 1.00 98.25 255 ASN A C 1
ATOM 2110 O O . ASN A 1 255 ? 2.722 3.617 -15.561 1.00 98.25 255 ASN A O 1
ATOM 2114 N N . SER A 1 256 ? 1.380 3.262 -13.802 1.00 96.94 256 SER A N 1
ATOM 2115 C CA . SER A 1 256 ? 2.430 3.475 -12.797 1.00 96.94 256 SER A CA 1
ATOM 2116 C C . SER A 1 256 ? 3.519 2.398 -12.851 1.00 96.94 256 SER A C 1
ATOM 2118 O O . SER A 1 256 ? 4.687 2.683 -12.582 1.00 96.94 256 SER A O 1
ATOM 2120 N N . PHE A 1 257 ? 3.143 1.167 -13.205 1.00 98.00 257 PHE A N 1
ATOM 2121 C CA . PHE A 1 257 ? 4.063 0.048 -13.386 1.00 98.00 257 PHE A CA 1
ATOM 2122 C C . PHE A 1 257 ? 4.938 0.201 -14.629 1.00 98.00 257 PHE A C 1
ATOM 2124 O O . PHE A 1 257 ? 6.153 0.085 -14.535 1.00 98.00 257 PHE A O 1
ATOM 2131 N N . PHE A 1 258 ? 4.339 0.536 -15.772 1.00 97.56 258 PHE A N 1
ATOM 2132 C CA . PHE A 1 258 ? 5.062 0.719 -17.030 1.00 97.56 258 PHE A CA 1
ATOM 2133 C C . PHE A 1 258 ? 5.949 1.966 -17.018 1.00 97.56 258 PHE A C 1
ATOM 2135 O O . PHE A 1 258 ? 7.032 1.926 -17.586 1.00 97.56 258 PHE A O 1
ATOM 2142 N N . ASN A 1 259 ? 5.569 3.020 -16.288 1.00 95.06 259 ASN A N 1
ATOM 2143 C CA . ASN A 1 259 ? 6.489 4.120 -15.981 1.00 95.06 259 ASN A CA 1
ATOM 2144 C C . ASN A 1 259 ? 7.744 3.631 -15.239 1.00 95.06 259 ASN A C 1
ATOM 2146 O O . ASN A 1 259 ? 8.830 4.147 -15.456 1.00 95.06 259 ASN A O 1
ATOM 2150 N N . GLU A 1 260 ? 7.611 2.665 -14.327 1.00 94.81 260 GLU A N 1
ATOM 2151 C CA . GLU A 1 260 ? 8.765 2.127 -13.599 1.00 94.81 260 GLU A CA 1
ATOM 2152 C C . GLU A 1 260 ? 9.605 1.198 -14.481 1.00 94.81 260 GLU A C 1
ATOM 2154 O O . GLU A 1 260 ? 10.825 1.224 -14.370 1.00 94.81 260 GLU A O 1
ATOM 2159 N N . LEU A 1 261 ? 8.980 0.431 -15.381 1.00 92.38 261 LEU A N 1
ATOM 2160 C CA . LEU A 1 261 ? 9.700 -0.329 -16.408 1.00 92.38 261 LEU A CA 1
ATOM 2161 C C . LEU A 1 261 ? 10.531 0.603 -17.304 1.00 92.38 261 LEU A C 1
ATOM 2163 O O . LEU A 1 261 ? 11.709 0.338 -17.512 1.00 92.38 261 LEU A O 1
ATOM 2167 N N . GLU A 1 262 ? 9.946 1.708 -17.771 1.00 89.38 262 GLU A N 1
ATOM 2168 C CA . GLU A 1 262 ? 10.626 2.722 -18.591 1.00 89.38 262 GLU A CA 1
ATOM 2169 C C . GLU A 1 262 ? 11.765 3.408 -17.822 1.00 89.38 262 GLU A C 1
ATOM 2171 O O . GLU A 1 262 ? 12.897 3.446 -18.291 1.00 89.38 262 GLU A O 1
ATOM 2176 N N . ASN A 1 263 ? 11.510 3.869 -16.593 1.00 88.62 263 ASN A N 1
ATOM 2177 C CA . ASN A 1 263 ? 12.522 4.538 -15.765 1.00 88.62 263 ASN A CA 1
ATOM 2178 C C . ASN A 1 263 ? 13.722 3.647 -15.406 1.00 88.62 263 ASN A C 1
ATOM 2180 O O . ASN A 1 263 ? 14.781 4.168 -15.065 1.00 88.62 263 ASN A O 1
ATOM 2184 N N . ASN A 1 264 ? 13.541 2.325 -15.413 1.00 86.50 264 ASN A N 1
ATOM 2185 C CA . ASN A 1 264 ? 14.605 1.351 -15.168 1.00 86.50 264 ASN A CA 1
ATOM 2186 C C . ASN A 1 264 ? 15.082 0.685 -16.472 1.00 86.50 264 ASN A C 1
ATOM 2188 O O . ASN A 1 264 ? 15.679 -0.385 -16.416 1.00 86.50 264 ASN A O 1
ATOM 2192 N N . GLU A 1 265 ? 14.810 1.307 -17.625 1.00 86.50 265 GLU A N 1
ATOM 2193 C CA . GLU A 1 265 ? 15.317 0.923 -18.950 1.00 86.50 265 GLU A CA 1
ATOM 2194 C C . GLU A 1 265 ? 14.931 -0.500 -19.408 1.00 86.50 265 GLU A C 1
ATOM 2196 O O . GLU A 1 265 ? 15.564 -1.063 -20.299 1.00 86.50 265 GLU A O 1
ATOM 2201 N N . TYR A 1 266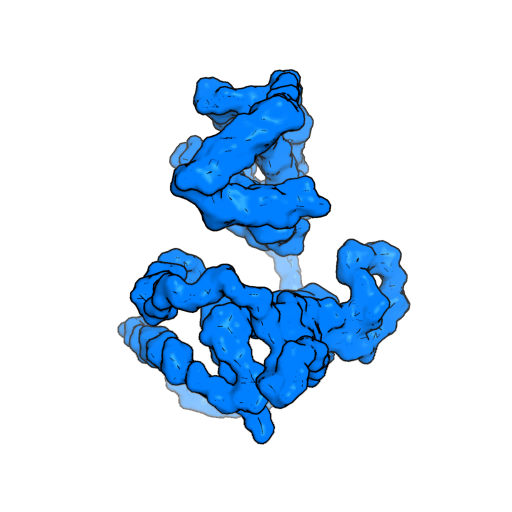 ? 13.862 -1.086 -18.850 1.00 86.62 266 TYR A N 1
ATOM 2202 C CA . TYR A 1 266 ? 13.320 -2.371 -19.320 1.00 86.62 266 TYR A CA 1
ATOM 2203 C C . TYR A 1 266 ? 12.555 -2.235 -20.640 1.00 86.62 266 TYR A C 1
ATOM 2205 O O . TYR A 1 266 ? 12.493 -3.181 -21.419 1.00 86.62 266 TYR A O 1
ATOM 2213 N N . ILE A 1 267 ? 11.926 -1.080 -20.866 1.00 90.31 267 ILE A N 1
ATOM 2214 C CA . ILE A 1 267 ? 11.181 -0.756 -22.088 1.00 90.31 267 ILE A CA 1
ATOM 2215 C C . ILE A 1 267 ? 11.544 0.656 -22.539 1.00 90.31 267 ILE A C 1
ATOM 2217 O O . ILE A 1 267 ? 11.859 1.506 -21.712 1.00 90.31 267 ILE A O 1
ATOM 2221 N N . GLU A 1 268 ? 11.442 0.920 -23.840 1.00 88.56 268 GLU A N 1
ATOM 2222 C CA . GLU A 1 268 ? 11.784 2.231 -24.406 1.00 88.56 268 GLU A CA 1
ATOM 2223 C C . GLU A 1 268 ? 10.769 3.320 -24.031 1.00 88.56 268 GLU A C 1
ATOM 2225 O O . GLU A 1 268 ? 11.152 4.449 -23.742 1.00 88.56 268 GLU A O 1
ATOM 2230 N N . ASN A 1 269 ? 9.468 2.999 -24.037 1.00 91.06 269 ASN A N 1
ATOM 2231 C CA . ASN A 1 269 ? 8.419 3.981 -23.762 1.00 91.06 269 ASN A CA 1
ATOM 2232 C C . ASN A 1 269 ? 7.179 3.377 -23.087 1.00 91.06 269 ASN A C 1
ATOM 2234 O O . ASN A 1 269 ? 6.630 2.365 -23.543 1.00 91.06 269 ASN A O 1
ATOM 2238 N N . ASN A 1 270 ? 6.602 4.069 -22.103 1.00 95.25 270 ASN A N 1
ATOM 2239 C CA . ASN A 1 270 ? 5.302 3.697 -21.549 1.00 95.25 270 ASN A CA 1
ATOM 2240 C C . ASN A 1 270 ? 4.141 4.079 -22.493 1.00 95.25 270 ASN A C 1
ATOM 2242 O O . ASN A 1 270 ? 3.598 5.189 -22.482 1.00 95.25 270 ASN A O 1
ATOM 2246 N N . PHE A 1 271 ? 3.669 3.112 -23.280 1.00 95.31 271 PHE A N 1
ATOM 2247 C CA . PHE A 1 271 ? 2.513 3.302 -24.164 1.00 95.31 271 PHE A CA 1
ATOM 2248 C C . PHE A 1 271 ? 1.152 3.331 -23.435 1.00 95.31 271 PHE A C 1
ATOM 2250 O O . PHE A 1 271 ? 0.152 3.741 -24.039 1.00 95.31 271 PHE A O 1
ATOM 2257 N N . ILE A 1 272 ? 1.076 2.922 -22.161 1.00 97.12 272 ILE A N 1
ATOM 2258 C CA . ILE A 1 272 ? -0.176 2.876 -21.378 1.00 97.12 272 ILE A CA 1
ATOM 2259 C C . ILE A 1 272 ? -0.693 4.283 -21.082 1.00 97.12 272 ILE A C 1
ATOM 2261 O O . ILE A 1 272 ? -1.910 4.495 -21.051 1.00 97.12 272 ILE A O 1
ATOM 2265 N N . ALA A 1 273 ? 0.200 5.269 -20.978 1.00 93.88 273 ALA A N 1
ATOM 2266 C CA . ALA A 1 273 ? -0.171 6.673 -20.813 1.00 93.88 273 ALA A CA 1
ATOM 2267 C C . ALA A 1 273 ? -1.148 7.150 -21.910 1.00 93.88 273 ALA A C 1
ATOM 2269 O O . ALA A 1 273 ? -2.036 7.959 -21.640 1.00 93.88 273 ALA A O 1
ATOM 2270 N N . LYS A 1 274 ? -1.055 6.568 -23.119 1.00 95.00 274 LYS A N 1
ATOM 2271 C CA . LYS A 1 274 ? -1.897 6.855 -24.298 1.00 95.00 274 LYS A CA 1
ATOM 2272 C C . LYS A 1 274 ? -3.222 6.074 -24.336 1.00 95.00 274 LYS A C 1
ATOM 2274 O O . LYS A 1 274 ? -3.914 6.092 -25.356 1.00 95.00 274 LYS A O 1
ATOM 2279 N N . ILE A 1 275 ? -3.551 5.291 -23.311 1.00 95.38 275 ILE A N 1
ATOM 2280 C CA . ILE A 1 275 ? -4.848 4.610 -23.188 1.00 95.38 275 ILE A CA 1
ATOM 2281 C C . ILE A 1 275 ? -5.808 5.567 -22.479 1.00 95.38 275 ILE A C 1
ATOM 2283 O O . ILE A 1 275 ? -5.436 6.144 -21.468 1.00 95.38 275 ILE A O 1
ATOM 2287 N N . ASN A 1 276 ? -7.047 5.733 -22.938 1.00 94.12 276 ASN A N 1
ATOM 2288 C CA . ASN A 1 276 ? -7.982 6.681 -22.312 1.00 94.12 276 ASN A CA 1
ATOM 2289 C C . ASN A 1 276 ? -8.548 6.159 -20.984 1.00 94.12 276 ASN A C 1
ATOM 2291 O O . ASN A 1 276 ? -8.688 4.949 -20.792 1.00 94.12 276 ASN A O 1
ATOM 2295 N N . VAL A 1 277 ? -8.899 7.073 -20.078 1.00 96.00 277 VAL A N 1
ATOM 2296 C CA . VAL A 1 277 ? -9.691 6.797 -18.867 1.00 96.00 277 VAL A CA 1
ATOM 2297 C C . VAL A 1 277 ? -11.173 6.837 -19.245 1.00 96.00 277 VAL A C 1
ATOM 2299 O O . VAL A 1 277 ? -11.604 7.755 -19.937 1.00 96.00 277 VAL A O 1
ATOM 2302 N N . LEU A 1 278 ? -11.954 5.845 -18.814 1.00 95.06 278 LEU A N 1
ATOM 2303 C CA . LEU A 1 278 ? -13.397 5.819 -19.075 1.00 95.06 278 L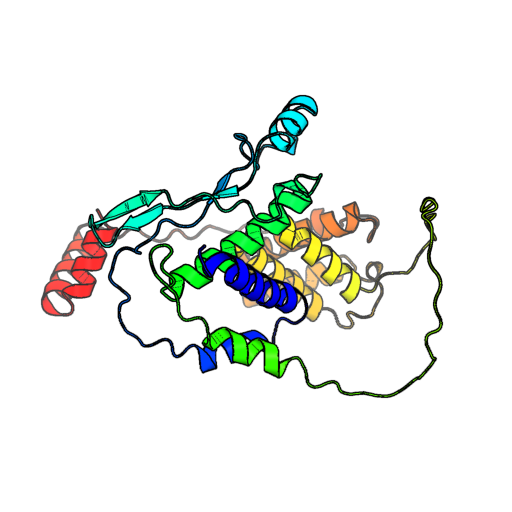EU A CA 1
ATOM 2304 C C . LEU A 1 278 ? -14.147 6.667 -18.046 1.00 95.06 278 LEU A C 1
ATOM 2306 O O . LEU A 1 278 ? -13.740 6.746 -16.889 1.00 95.06 278 LEU A O 1
ATOM 2310 N N . LYS A 1 279 ? -15.271 7.273 -18.429 1.00 93.56 279 LYS A N 1
ATOM 2311 C CA . LYS A 1 279 ? -16.117 7.987 -17.467 1.00 93.56 279 LYS A CA 1
ATOM 2312 C C . LYS A 1 279 ? -16.726 6.985 -16.478 1.00 93.56 279 LYS A C 1
ATOM 2314 O O . LYS A 1 279 ? -17.276 5.966 -16.883 1.00 93.56 279 LYS A O 1
ATOM 2319 N N . SER A 1 280 ? -16.642 7.283 -15.184 1.00 90.75 280 SER A N 1
ATOM 2320 C CA . SER A 1 280 ? -17.297 6.512 -14.123 1.00 90.75 280 SER A CA 1
ATOM 2321 C C . SER A 1 280 ? -18.006 7.460 -13.166 1.00 90.75 280 SER A C 1
ATOM 2323 O O . SER A 1 280 ? -17.372 8.384 -12.656 1.00 90.75 280 SER A O 1
ATOM 2325 N N . ASN A 1 281 ? -19.287 7.222 -12.896 1.00 85.12 281 ASN A N 1
ATOM 2326 C CA . ASN A 1 281 ? -20.024 7.986 -11.895 1.00 85.12 281 ASN A CA 1
ATOM 2327 C C . ASN A 1 281 ? -19.734 7.386 -10.508 1.00 85.12 281 ASN A C 1
ATOM 2329 O O . ASN A 1 281 ? -19.945 6.186 -10.322 1.00 85.12 281 ASN A O 1
ATOM 2333 N N . PRO A 1 282 ? -19.208 8.160 -9.545 1.00 78.94 282 PRO A N 1
ATOM 2334 C CA . PRO A 1 282 ? -18.971 7.653 -8.203 1.00 78.94 282 PRO A CA 1
ATOM 2335 C C . PRO A 1 282 ? -20.305 7.425 -7.489 1.00 78.94 282 PRO A C 1
ATOM 2337 O O . PRO A 1 282 ? -21.070 8.362 -7.277 1.00 78.94 282 PRO A O 1
ATOM 2340 N N . GLU A 1 283 ? -20.564 6.187 -7.081 1.00 80.19 283 GLU A N 1
ATOM 2341 C CA . GLU A 1 283 ? -21.641 5.889 -6.144 1.00 80.19 283 GLU A CA 1
ATOM 2342 C C . GLU A 1 283 ? -21.217 6.330 -4.738 1.00 80.19 283 GLU A C 1
ATOM 2344 O O . GLU A 1 283 ? -20.120 6.005 -4.270 1.00 80.19 283 GLU A O 1
ATOM 2349 N N . ARG A 1 284 ? -22.058 7.137 -4.088 1.00 78.19 284 ARG A N 1
ATOM 2350 C CA . ARG A 1 284 ? -21.857 7.564 -2.703 1.00 78.19 284 ARG A CA 1
ATOM 2351 C C . ARG A 1 284 ? -22.717 6.694 -1.800 1.00 78.19 284 ARG A C 1
ATOM 2353 O O . ARG A 1 284 ? -23.929 6.645 -1.987 1.00 78.19 284 ARG A O 1
ATOM 2360 N N . ASN A 1 285 ? -22.099 6.082 -0.792 1.00 82.56 285 ASN A N 1
ATOM 2361 C CA . ASN A 1 285 ? -22.845 5.450 0.292 1.00 82.56 285 ASN A CA 1
ATOM 2362 C C . ASN A 1 285 ? -23.747 6.507 0.941 1.00 82.56 285 ASN A C 1
ATOM 2364 O O . ASN A 1 285 ? -23.281 7.603 1.269 1.00 82.56 285 ASN A O 1
ATOM 2368 N N . LYS A 1 286 ? -25.036 6.196 1.093 1.00 82.56 286 LYS A N 1
ATOM 2369 C CA . LYS A 1 286 ? -25.971 7.077 1.796 1.00 82.56 286 LYS A CA 1
ATOM 2370 C C . LYS A 1 286 ? -25.648 7.050 3.286 1.00 82.56 286 LYS A C 1
ATOM 2372 O O . LYS A 1 286 ? -25.460 5.981 3.858 1.00 82.56 286 LYS A O 1
ATOM 2377 N N . THR A 1 287 ? -25.593 8.222 3.907 1.00 84.88 287 THR A N 1
ATOM 2378 C CA . THR A 1 287 ? -25.558 8.338 5.366 1.00 84.88 287 THR A CA 1
ATOM 2379 C C . THR A 1 287 ? -26.907 7.914 5.936 1.00 84.88 287 THR A C 1
ATOM 2381 O O . THR A 1 287 ? -27.950 8.222 5.353 1.00 84.88 287 THR A O 1
ATOM 2384 N N . PHE A 1 288 ? -26.896 7.215 7.068 1.00 85.81 288 PHE A N 1
ATOM 2385 C CA . PHE A 1 288 ? -28.125 6.920 7.796 1.00 85.81 288 PHE A CA 1
ATOM 2386 C C . PHE A 1 288 ? -28.749 8.224 8.309 1.00 85.81 288 PHE A C 1
ATOM 2388 O O . PHE A 1 288 ? -28.038 9.115 8.765 1.00 85.81 288 PHE A O 1
ATOM 2395 N N . SER A 1 289 ? -30.072 8.348 8.200 1.00 90.50 289 SER A N 1
ATOM 2396 C CA . SER A 1 289 ? -30.825 9.437 8.837 1.00 90.50 289 SER A CA 1
ATOM 2397 C C . SER A 1 289 ? -30.994 9.170 10.332 1.00 90.50 289 SER A C 1
ATOM 2399 O O . SER A 1 289 ? -31.102 8.001 10.706 1.00 90.50 289 SER A O 1
ATOM 2401 N N . ASP A 1 290 ? -31.198 10.212 11.135 1.00 89.38 290 ASP A N 1
ATOM 2402 C CA . ASP A 1 290 ? -31.462 10.108 12.581 1.00 89.38 290 ASP A CA 1
ATOM 2403 C C . ASP A 1 290 ? -32.606 9.137 12.917 1.00 89.38 290 ASP A C 1
ATOM 2405 O O . ASP A 1 290 ? -32.530 8.387 13.886 1.00 89.38 290 ASP A O 1
ATOM 2409 N N . LYS A 1 291 ? -33.651 9.092 12.075 1.00 92.75 291 LYS A N 1
ATOM 2410 C CA . LYS A 1 291 ? -34.762 8.142 12.226 1.00 92.75 291 LYS A CA 1
ATOM 2411 C C . LYS A 1 291 ? -34.281 6.689 12.144 1.00 92.75 291 LYS A C 1
ATOM 2413 O O . LYS A 1 291 ? -34.507 5.924 13.071 1.00 92.75 291 LYS A O 1
ATOM 2418 N N . ILE A 1 292 ? -33.584 6.334 11.063 1.00 91.25 292 ILE A N 1
ATOM 2419 C CA . ILE A 1 292 ? -33.007 4.993 10.867 1.00 91.25 292 ILE A CA 1
ATOM 2420 C C . ILE A 1 292 ? -32.005 4.664 11.978 1.00 91.25 292 ILE A C 1
ATOM 2422 O O . ILE A 1 292 ? -31.989 3.545 12.475 1.00 91.25 292 ILE A O 1
ATOM 2426 N N . GLN A 1 293 ? -31.183 5.626 12.400 1.00 90.31 293 GLN A N 1
ATOM 2427 C CA . GLN A 1 293 ? -30.254 5.415 13.509 1.00 90.31 293 GLN A CA 1
ATOM 2428 C C . GLN A 1 293 ? -30.998 5.059 14.802 1.00 90.31 293 GLN A C 1
ATOM 2430 O O . GLN A 1 293 ? -30.602 4.124 15.496 1.00 90.31 293 GLN A O 1
ATOM 2435 N N . LYS A 1 294 ? -32.093 5.764 15.106 1.00 91.75 294 LYS A N 1
ATOM 2436 C CA . LYS A 1 294 ? -32.929 5.479 16.273 1.00 91.75 294 LYS A CA 1
ATOM 2437 C C . LYS A 1 294 ? -33.584 4.100 16.184 1.00 91.75 294 LYS A C 1
ATOM 2439 O O . LYS A 1 294 ? -33.528 3.357 17.154 1.00 91.75 294 LYS A O 1
ATOM 2444 N N . GLU A 1 295 ? -34.121 3.738 15.020 1.00 94.69 295 GLU A N 1
ATOM 2445 C CA . GLU A 1 295 ? -34.694 2.406 14.770 1.00 94.69 295 GLU A CA 1
ATOM 2446 C C . GLU A 1 295 ? -33.644 1.295 14.961 1.00 94.69 295 GLU A C 1
ATOM 2448 O O . GLU A 1 295 ? -33.924 0.285 15.604 1.00 94.69 295 GLU A O 1
ATOM 2453 N N . ILE A 1 296 ? -32.408 1.502 14.483 1.00 92.56 296 ILE A N 1
ATOM 2454 C CA . ILE A 1 296 ? -31.281 0.583 14.720 1.00 92.56 296 ILE A CA 1
ATOM 2455 C C . ILE A 1 296 ? -30.981 0.473 16.221 1.00 92.56 296 ILE A C 1
ATOM 2457 O O . ILE A 1 296 ? -30.729 -0.624 16.714 1.00 92.56 296 ILE A O 1
ATOM 2461 N N . TYR A 1 297 ? -31.000 1.586 16.957 1.00 93.75 297 TYR A N 1
ATOM 2462 C CA . TYR A 1 297 ? -30.700 1.581 18.389 1.00 93.75 297 TYR A CA 1
ATOM 2463 C C . TYR A 1 297 ? -31.781 0.886 19.212 1.00 93.75 297 TYR A C 1
ATOM 2465 O O . TYR A 1 297 ? -31.446 0.125 20.116 1.00 93.75 297 TYR A O 1
ATOM 2473 N N . GLU A 1 298 ? -33.052 1.129 18.899 1.00 94.88 298 GLU A N 1
ATOM 2474 C CA . GLU A 1 298 ? -34.190 0.469 19.545 1.00 94.88 298 GLU A CA 1
ATOM 2475 C C . GLU A 1 298 ? -34.143 -1.044 19.297 1.00 94.88 298 GLU A C 1
ATOM 2477 O O . GLU A 1 298 ? -34.194 -1.818 20.249 1.00 94.88 298 GLU A O 1
ATOM 2482 N N . TYR A 1 299 ? -33.928 -1.466 18.045 1.00 96.94 299 TYR A N 1
ATOM 2483 C CA . TYR A 1 299 ? -33.801 -2.882 17.696 1.00 96.94 299 TYR A CA 1
ATOM 2484 C C . TYR A 1 299 ? -32.629 -3.561 18.421 1.00 96.94 299 TYR A C 1
ATOM 2486 O O . TYR A 1 299 ? -32.800 -4.596 19.063 1.00 96.94 299 TYR A O 1
ATOM 2494 N N . LEU A 1 300 ? -31.432 -2.968 18.368 1.00 95.44 300 LEU A N 1
ATOM 2495 C CA . LEU A 1 300 ? -30.255 -3.539 19.029 1.00 95.44 300 LEU A CA 1
ATOM 2496 C C . LEU A 1 300 ? -30.341 -3.456 20.558 1.00 95.44 300 LEU A C 1
ATOM 2498 O O . LEU A 1 300 ? -29.684 -4.231 21.246 1.00 95.44 300 LEU A O 1
ATOM 2502 N N . GLY A 1 301 ? -31.150 -2.551 21.109 1.00 92.12 301 GLY A N 1
ATOM 2503 C CA . GLY A 1 301 ? -31.408 -2.482 22.545 1.00 92.12 301 GLY A CA 1
ATOM 2504 C C . GLY A 1 301 ? -32.067 -3.750 23.083 1.00 92.12 301 GLY A C 1
ATOM 2505 O O . GLY A 1 301 ? -31.737 -4.177 24.190 1.00 92.12 301 GLY A O 1
ATOM 2506 N N . GLU A 1 302 ? -32.936 -4.371 22.289 1.00 93.56 302 GLU A N 1
ATOM 2507 C CA . GLU A 1 302 ? -33.598 -5.630 22.637 1.00 93.56 302 GLU A CA 1
ATOM 2508 C C . GLU A 1 302 ? -32.766 -6.848 22.206 1.00 93.56 302 GLU A C 1
ATOM 2510 O O . GLU A 1 302 ? -32.564 -7.766 23.001 1.00 93.56 302 GLU A O 1
ATOM 2515 N N . GLU A 1 303 ? -32.216 -6.827 20.988 1.00 95.38 303 GLU A N 1
ATOM 2516 C CA . GLU A 1 303 ? -31.609 -8.010 20.359 1.00 95.38 303 GLU A CA 1
ATOM 2517 C C . GLU A 1 303 ? -30.104 -8.177 20.640 1.00 95.38 303 GLU A C 1
ATOM 2519 O O . GLU A 1 303 ? -29.627 -9.297 20.825 1.00 95.38 303 GLU A O 1
ATOM 2524 N N . ASP A 1 304 ? -29.327 -7.086 20.676 1.00 92.06 304 ASP A N 1
ATOM 2525 C CA . ASP A 1 304 ? -27.869 -7.143 20.871 1.00 92.06 304 ASP A CA 1
ATOM 2526 C C . ASP A 1 304 ? -27.304 -5.848 21.482 1.00 92.06 304 ASP A C 1
ATOM 2528 O O . ASP A 1 304 ? -26.759 -4.956 20.816 1.00 92.06 304 ASP A O 1
ATOM 2532 N N . LYS A 1 305 ? -27.391 -5.777 22.813 1.00 91.81 305 LYS A N 1
ATOM 2533 C CA . LYS A 1 305 ? -26.919 -4.636 23.612 1.00 91.81 305 LYS A CA 1
ATOM 2534 C C . LYS A 1 305 ? -25.413 -4.387 23.480 1.00 91.81 305 LYS A C 1
ATOM 2536 O O . LYS A 1 305 ? -24.966 -3.257 23.687 1.00 91.81 305 LYS A O 1
ATOM 2541 N N . MET A 1 306 ? -24.621 -5.411 23.150 1.00 85.62 306 MET A N 1
ATOM 2542 C CA . MET A 1 306 ? -23.171 -5.270 22.984 1.00 85.62 306 MET A CA 1
ATOM 2543 C C . MET A 1 306 ? -22.835 -4.591 21.658 1.00 85.62 306 MET A C 1
ATOM 2545 O O . MET A 1 306 ? -22.003 -3.677 21.634 1.00 85.62 306 MET A O 1
ATOM 2549 N N . LEU A 1 307 ? -23.509 -4.984 20.574 1.00 85.00 307 LEU A N 1
ATOM 2550 C CA . LEU A 1 307 ? -23.382 -4.310 19.285 1.00 85.00 307 LEU A CA 1
ATOM 2551 C C . LEU A 1 307 ? -23.907 -2.870 19.353 1.00 85.00 307 LEU A C 1
ATOM 2553 O O . LEU A 1 307 ? -23.256 -1.967 18.822 1.00 85.00 307 LEU A O 1
ATOM 2557 N N . LEU A 1 308 ? -25.016 -2.630 20.064 1.00 88.75 308 LEU A N 1
ATOM 2558 C CA . LEU A 1 308 ? -25.513 -1.275 20.323 1.00 88.75 308 LEU A CA 1
ATOM 2559 C C . LEU A 1 308 ? -24.441 -0.394 20.976 1.00 88.75 308 LEU A C 1
ATOM 2561 O O . LEU A 1 308 ? -24.138 0.689 20.470 1.00 88.75 308 LEU A O 1
ATOM 2565 N N . LEU A 1 309 ? -23.839 -0.868 22.071 1.00 83.69 309 LEU A N 1
ATOM 2566 C CA . LEU A 1 309 ? -22.819 -0.118 22.804 1.00 83.69 309 LEU A CA 1
ATOM 2567 C C . LEU A 1 309 ? -21.581 0.161 21.935 1.00 83.69 309 LEU A C 1
ATOM 2569 O O . LEU A 1 309 ? -21.022 1.258 21.982 1.00 83.69 309 LEU A O 1
ATOM 2573 N N . PHE A 1 310 ? -21.168 -0.804 21.109 1.00 88.00 310 PHE A N 1
ATOM 2574 C CA . PHE A 1 310 ? -20.069 -0.633 20.156 1.00 88.00 310 PHE A CA 1
ATOM 2575 C C . PHE A 1 310 ? -20.370 0.444 19.105 1.00 88.00 310 PHE A C 1
ATOM 2577 O O . PHE A 1 310 ? -19.525 1.303 18.841 1.00 88.00 310 PHE A O 1
ATOM 2584 N N . ILE A 1 311 ? -21.576 0.436 18.531 1.00 84.19 311 ILE A N 1
ATOM 2585 C CA . ILE A 1 311 ? -21.995 1.441 17.544 1.00 84.19 311 ILE A CA 1
ATOM 2586 C C . ILE A 1 311 ? -22.064 2.826 18.187 1.00 84.19 311 ILE A C 1
ATOM 2588 O O . ILE A 1 311 ? -21.559 3.789 17.605 1.00 84.19 311 ILE A O 1
ATOM 2592 N N . GLN A 1 312 ? -22.633 2.930 19.391 1.00 82.88 312 GLN A N 1
ATOM 2593 C CA . GLN A 1 312 ? -22.708 4.186 20.141 1.00 82.88 312 GLN A CA 1
ATOM 2594 C C . GLN A 1 312 ? -21.317 4.748 20.457 1.00 82.88 312 GLN A C 1
ATOM 2596 O O . GLN A 1 312 ? -21.123 5.956 20.370 1.00 82.88 312 GLN A O 1
ATOM 2601 N N . PHE A 1 313 ? -20.344 3.884 20.759 1.00 83.31 313 PHE A N 1
ATOM 2602 C CA . PHE A 1 313 ? -18.959 4.280 21.018 1.00 83.31 313 PHE A CA 1
ATOM 2603 C C . PHE A 1 313 ? -18.216 4.795 19.775 1.00 83.31 313 PHE A C 1
ATOM 2605 O O . PHE A 1 313 ? -17.372 5.672 19.903 1.00 83.31 313 PHE A O 1
ATOM 2612 N N . ILE A 1 314 ? -18.491 4.250 18.584 1.00 78.19 314 ILE A N 1
ATOM 2613 C CA . ILE A 1 314 ? -17.843 4.678 17.327 1.00 78.19 314 ILE A CA 1
ATOM 2614 C C . ILE A 1 314 ? -18.524 5.908 16.713 1.00 78.19 314 ILE A C 1
ATOM 2616 O O . ILE A 1 314 ? -17.890 6.663 15.978 1.00 78.19 314 ILE A O 1
ATOM 2620 N N . SER A 1 315 ? -19.820 6.082 16.974 1.00 73.38 315 SER A N 1
ATOM 2621 C CA . SER A 1 315 ? -20.632 7.159 16.393 1.00 73.38 315 SER A CA 1
ATOM 2622 C C . SER A 1 315 ? -20.553 8.486 17.165 1.00 73.38 315 SER A C 1
ATOM 2624 O O . SER A 1 315 ? -21.147 9.464 16.711 1.00 73.38 315 SER A O 1
ATOM 2626 N N . TYR A 1 316 ? -19.846 8.518 18.302 1.00 53.81 316 TYR A N 1
ATOM 2627 C CA . TYR A 1 316 ? -19.526 9.705 19.111 1.00 53.81 316 TYR A CA 1
ATOM 2628 C C . TYR A 1 316 ? -18.041 10.062 18.988 1.00 53.81 316 TYR A C 1
ATOM 2630 O O . TYR A 1 316 ? -17.737 11.276 18.956 1.00 53.81 316 TYR A O 1
#